Protein AF-A0A257YLP3-F1 (afdb_monomer)

Structure (mmCIF, N/CA/C/O backbone):
data_AF-A0A257YLP3-F1
#
_entry.id   AF-A0A257YLP3-F1
#
loop_
_atom_site.group_PDB
_atom_site.id
_atom_site.type_symbol
_atom_site.label_atom_id
_atom_site.label_alt_id
_atom_site.label_comp_id
_atom_site.label_asym_id
_atom_site.label_entity_id
_atom_site.label_seq_id
_atom_site.pdbx_PDB_ins_code
_atom_site.Cartn_x
_atom_site.Cartn_y
_atom_site.Cartn_z
_atom_site.occupancy
_atom_site.B_iso_or_equiv
_atom_site.auth_seq_id
_atom_site.auth_comp_id
_atom_site.auth_asym_id
_atom_site.auth_atom_id
_atom_site.pdbx_PDB_model_num
ATOM 1 N N . MET A 1 1 ? 3.590 -2.953 -18.097 1.00 93.25 1 MET A N 1
ATOM 2 C CA . MET A 1 1 ? 3.007 -2.379 -19.339 1.00 93.25 1 MET A CA 1
ATOM 3 C C . MET A 1 1 ? 3.962 -1.449 -20.088 1.00 93.25 1 MET A C 1
ATOM 5 O O . MET A 1 1 ? 4.285 -1.773 -21.220 1.00 93.25 1 MET A O 1
ATOM 9 N N . ALA A 1 2 ? 4.462 -0.352 -19.500 1.00 97.12 2 ALA A N 1
ATOM 10 C CA . ALA A 1 2 ? 5.354 0.587 -20.209 1.00 97.12 2 ALA A CA 1
ATOM 11 C C . ALA A 1 2 ? 6.610 -0.077 -20.816 1.00 97.12 2 ALA A C 1
ATOM 13 O O . ALA A 1 2 ? 6.932 0.163 -21.975 1.00 97.12 2 ALA A O 1
ATOM 14 N N . ALA A 1 3 ? 7.264 -0.975 -20.066 1.00 97.62 3 ALA A N 1
ATOM 15 C CA . ALA A 1 3 ? 8.392 -1.767 -20.565 1.00 97.62 3 ALA A CA 1
ATOM 16 C C . ALA A 1 3 ? 8.028 -2.598 -21.808 1.00 97.62 3 ALA A C 1
ATOM 18 O O . ALA A 1 3 ? 8.774 -2.604 -22.782 1.00 97.62 3 ALA A O 1
ATOM 19 N N . LYS A 1 4 ? 6.850 -3.238 -21.797 1.00 97.12 4 LYS A N 1
ATOM 20 C CA . LYS A 1 4 ? 6.334 -4.020 -22.925 1.00 97.12 4 LYS A CA 1
ATOM 21 C C . LYS A 1 4 ? 6.093 -3.142 -24.149 1.00 97.12 4 LYS A C 1
ATOM 23 O O . LYS A 1 4 ? 6.607 -3.453 -25.212 1.00 97.12 4 LYS A O 1
ATOM 28 N N . ALA A 1 5 ? 5.395 -2.019 -23.985 1.00 97.94 5 ALA A N 1
ATOM 29 C CA . ALA A 1 5 ? 5.127 -1.097 -25.087 1.00 97.94 5 ALA A CA 1
ATOM 30 C C . ALA A 1 5 ? 6.422 -0.547 -25.717 1.00 97.94 5 ALA A C 1
ATOM 32 O O . ALA A 1 5 ? 6.542 -0.489 -26.938 1.00 97.94 5 ALA A O 1
ATOM 33 N N . ALA A 1 6 ? 7.420 -0.193 -24.899 1.00 97.88 6 ALA A N 1
ATOM 34 C CA . ALA A 1 6 ? 8.721 0.253 -25.396 1.00 97.88 6 ALA A CA 1
ATOM 35 C C . ALA A 1 6 ? 9.471 -0.863 -26.147 1.00 97.88 6 ALA A C 1
ATOM 37 O O . ALA A 1 6 ? 10.044 -0.611 -27.207 1.00 97.88 6 ALA A O 1
ATOM 38 N N . ALA A 1 7 ? 9.436 -2.093 -25.628 1.00 97.69 7 ALA A N 1
ATOM 39 C CA . ALA A 1 7 ? 10.055 -3.247 -26.271 1.00 97.69 7 ALA A CA 1
ATOM 40 C C . ALA A 1 7 ? 9.341 -3.645 -27.577 1.00 97.69 7 ALA A C 1
ATOM 42 O O . ALA A 1 7 ? 10.010 -3.991 -28.545 1.00 97.69 7 ALA A O 1
ATOM 43 N N . ASP A 1 8 ? 8.006 -3.567 -27.630 1.00 97.50 8 ASP A N 1
ATOM 44 C CA . ASP A 1 8 ? 7.200 -3.774 -28.846 1.00 97.50 8 ASP A CA 1
ATOM 45 C C . ASP A 1 8 ? 7.540 -2.728 -29.921 1.00 97.50 8 ASP A C 1
ATOM 47 O O . ASP A 1 8 ? 7.575 -3.040 -31.108 1.00 97.50 8 ASP A O 1
ATOM 51 N N . GLY A 1 9 ? 7.882 -1.506 -29.505 1.00 97.31 9 GLY A N 1
ATOM 52 C CA . GLY A 1 9 ? 8.415 -0.457 -30.378 1.00 97.31 9 GLY A CA 1
ATOM 53 C C . GLY A 1 9 ? 9.885 -0.632 -30.787 1.00 97.31 9 GLY A C 1
ATOM 54 O O . GLY A 1 9 ? 10.444 0.272 -31.405 1.00 97.31 9 GLY A O 1
ATOM 55 N N . GLY A 1 10 ? 10.535 -1.744 -30.427 1.00 96.75 10 GLY A N 1
ATOM 56 C CA . GLY A 1 10 ? 11.924 -2.048 -30.792 1.00 96.75 10 GLY A CA 1
ATOM 57 C C . GLY A 1 10 ? 12.991 -1.350 -29.940 1.00 96.75 10 GLY A C 1
ATOM 58 O O . GLY A 1 10 ? 14.173 -1.392 -30.283 1.00 96.75 10 GLY A O 1
ATOM 59 N N . ALA A 1 11 ? 12.617 -0.702 -28.832 1.00 97.94 11 ALA A N 1
ATOM 60 C CA . ALA A 1 11 ? 13.588 -0.075 -27.942 1.00 97.94 11 ALA A CA 1
ATOM 61 C C . ALA A 1 11 ? 14.358 -1.115 -27.110 1.00 97.94 11 ALA A C 1
ATOM 63 O O . ALA A 1 11 ? 13.828 -2.163 -26.739 1.00 97.94 11 ALA A O 1
ATOM 64 N N . ARG A 1 12 ? 15.599 -0.777 -26.736 1.00 98.44 12 ARG A N 1
ATOM 65 C CA . ARG A 1 12 ? 16.322 -1.471 -25.661 1.00 98.44 12 ARG A CA 1
ATOM 66 C C . ARG A 1 12 ? 15.831 -0.953 -24.310 1.00 98.44 12 ARG A C 1
ATOM 68 O O . ARG A 1 12 ? 15.896 0.251 -24.059 1.00 98.44 12 ARG A O 1
ATOM 75 N N . VAL A 1 13 ? 15.369 -1.850 -23.448 1.00 98.69 13 VAL A N 1
ATOM 76 C CA . VAL A 1 13 ? 14.661 -1.526 -22.205 1.00 98.69 13 VAL A CA 1
ATOM 77 C C . VAL A 1 13 ? 15.419 -2.075 -21.003 1.00 98.69 13 VAL A C 1
ATOM 79 O O . VAL A 1 13 ? 15.845 -3.225 -21.001 1.00 98.69 13 VAL A O 1
ATOM 82 N N . ILE A 1 14 ? 15.538 -1.261 -19.955 1.00 98.56 14 ILE A N 1
ATOM 83 C CA . ILE A 1 14 ? 15.922 -1.717 -18.618 1.00 98.56 14 ILE A CA 1
ATOM 84 C C . ILE A 1 14 ? 14.730 -1.449 -17.699 1.00 98.56 14 ILE A C 1
ATOM 86 O O . ILE A 1 14 ? 14.307 -0.301 -17.562 1.00 98.56 14 ILE A O 1
ATOM 90 N N . LEU A 1 15 ? 14.179 -2.501 -17.097 1.00 98.56 15 LEU A N 1
ATOM 91 C CA . LEU A 1 15 ? 13.123 -2.420 -16.092 1.00 98.56 15 LEU A CA 1
ATOM 92 C C . LEU A 1 15 ? 13.743 -2.623 -14.709 1.00 98.56 15 LEU A C 1
ATOM 94 O O . LEU A 1 15 ? 14.315 -3.677 -14.445 1.00 98.56 15 LEU A O 1
ATOM 98 N N . LEU A 1 16 ? 13.622 -1.615 -13.846 1.00 98.62 16 LEU A N 1
ATOM 99 C CA . LEU A 1 16 ? 14.094 -1.657 -12.463 1.00 98.62 16 LEU A CA 1
ATOM 100 C C . LEU A 1 16 ? 12.900 -1.853 -11.527 1.00 98.62 16 LEU A C 1
ATOM 102 O O . LEU A 1 16 ? 11.925 -1.110 -11.626 1.00 98.62 16 LEU A O 1
ATOM 106 N N . GLU A 1 17 ? 12.993 -2.818 -10.619 1.00 98.00 17 GLU A N 1
ATOM 107 C CA . GLU A 1 17 ? 11.996 -3.080 -9.581 1.00 98.00 17 GLU A CA 1
ATOM 108 C C . GLU A 1 17 ? 12.707 -3.268 -8.241 1.00 98.00 17 GLU A C 1
ATOM 110 O O . GLU A 1 17 ? 13.602 -4.107 -8.112 1.00 98.00 17 GLU A O 1
ATOM 115 N N . GLN A 1 18 ? 12.309 -2.497 -7.229 1.00 97.50 18 GLN A N 1
ATOM 116 C CA . GLN A 1 18 ? 12.911 -2.583 -5.902 1.00 97.50 18 GLN A CA 1
ATOM 117 C C . GLN A 1 18 ? 12.549 -3.893 -5.193 1.00 97.50 18 GLN A C 1
ATOM 119 O O . GLN A 1 18 ? 13.338 -4.392 -4.397 1.00 97.50 18 GLN A O 1
ATOM 124 N N . SER A 1 19 ? 11.388 -4.468 -5.472 1.00 96.12 19 SER A N 1
ATOM 125 C CA . SER A 1 19 ? 10.907 -5.716 -4.887 1.00 96.12 19 SER A CA 1
ATOM 126 C C . SER A 1 19 ? 11.578 -6.952 -5.502 1.00 96.12 19 SER A C 1
ATOM 128 O O . SER A 1 19 ? 12.202 -6.876 -6.564 1.00 96.12 19 SER A O 1
ATOM 130 N N . PRO A 1 20 ? 11.506 -8.119 -4.834 1.00 96.12 20 PRO A N 1
ATOM 131 C CA . PRO A 1 20 ? 12.015 -9.378 -5.384 1.00 96.12 20 PRO A CA 1
ATOM 132 C C . PRO A 1 20 ? 11.254 -9.874 -6.615 1.00 96.12 20 PRO A C 1
ATOM 134 O O . PRO A 1 20 ? 11.795 -10.675 -7.370 1.00 96.12 20 PRO A O 1
ATOM 137 N N . THR A 1 21 ? 10.017 -9.423 -6.793 1.00 95.31 21 THR A N 1
ATOM 138 C CA . THR A 1 21 ? 9.089 -9.847 -7.839 1.00 95.31 21 THR A CA 1
ATOM 139 C C . THR A 1 21 ? 8.496 -8.624 -8.525 1.00 95.31 21 THR A C 1
ATOM 141 O O . THR A 1 21 ? 8.426 -7.544 -7.932 1.00 95.31 21 THR A O 1
ATOM 144 N N . LEU A 1 22 ? 8.068 -8.792 -9.776 1.00 96.75 22 LEU A N 1
ATOM 145 C CA . LEU A 1 22 ? 7.298 -7.777 -10.488 1.00 96.75 22 LEU A CA 1
ATOM 146 C C . LEU A 1 22 ? 5.840 -7.756 -9.998 1.00 96.75 22 LEU A C 1
ATOM 148 O O . LEU A 1 22 ? 5.360 -8.699 -9.373 1.00 96.75 22 LEU A O 1
ATOM 152 N N . GLY A 1 23 ? 5.129 -6.673 -10.318 1.00 94.38 23 GLY A N 1
ATOM 153 C CA . GLY A 1 23 ? 3.681 -6.548 -10.104 1.00 94.38 23 GLY A CA 1
ATOM 154 C C . GLY A 1 23 ? 3.269 -5.462 -9.114 1.00 94.38 23 GLY A C 1
ATOM 155 O O . GLY A 1 23 ? 2.114 -5.036 -9.131 1.00 94.38 23 GLY A O 1
ATOM 156 N N . GLY A 1 24 ? 4.202 -4.948 -8.310 1.00 94.56 24 GLY A N 1
ATOM 157 C CA . GLY A 1 24 ? 3.912 -3.888 -7.344 1.00 94.56 24 GLY A CA 1
ATOM 158 C C . GLY A 1 24 ? 2.766 -4.282 -6.409 1.00 94.56 24 GLY A C 1
ATOM 159 O O . GLY A 1 24 ? 2.801 -5.350 -5.807 1.00 94.56 24 GLY A O 1
ATOM 160 N N . ARG A 1 25 ? 1.739 -3.428 -6.309 1.00 93.06 25 ARG A N 1
ATOM 161 C CA . ARG A 1 25 ? 0.559 -3.677 -5.463 1.00 93.06 25 ARG A CA 1
ATOM 162 C C . ARG A 1 25 ? -0.523 -4.550 -6.107 1.00 93.06 25 ARG A C 1
ATOM 164 O O . ARG A 1 25 ? -1.396 -5.027 -5.390 1.00 93.06 25 ARG A O 1
ATOM 171 N N . ALA A 1 26 ? -0.476 -4.789 -7.421 1.00 94.00 26 ALA A N 1
ATOM 172 C CA . ALA A 1 26 ? -1.544 -5.503 -8.127 1.00 94.00 26 ALA A CA 1
ATOM 173 C C . ALA A 1 26 ? -1.888 -6.880 -7.517 1.00 94.00 26 ALA A C 1
ATOM 175 O O . ALA A 1 26 ? -3.076 -7.154 -7.391 1.00 94.00 26 ALA A O 1
ATOM 176 N N . PRO A 1 27 ? -0.920 -7.718 -7.074 1.00 92.75 27 PRO A N 1
ATOM 177 C CA . PRO A 1 27 ? -1.233 -9.004 -6.439 1.00 92.75 27 PRO A CA 1
ATOM 178 C C . PRO A 1 27 ? -2.079 -8.908 -5.163 1.00 92.75 27 PRO A C 1
ATOM 180 O O . PRO A 1 27 ? -2.714 -9.887 -4.786 1.00 92.75 27 PRO A O 1
ATOM 183 N N . VAL A 1 28 ? -2.057 -7.755 -4.489 1.00 93.12 28 VAL A N 1
ATOM 184 C CA . VAL A 1 28 ? -2.776 -7.521 -3.230 1.00 93.12 28 VAL A CA 1
ATOM 185 C C . VAL A 1 28 ? -4.082 -6.767 -3.460 1.00 93.12 28 VAL A C 1
ATOM 187 O O . VAL A 1 28 ? -5.086 -7.045 -2.807 1.00 93.12 28 VAL A O 1
ATOM 190 N N . ASP A 1 29 ? -4.062 -5.781 -4.353 1.00 92.00 29 ASP A N 1
ATOM 191 C CA . ASP A 1 29 ? -5.147 -4.807 -4.469 1.00 92.00 29 ASP A CA 1
ATOM 192 C C . ASP A 1 29 ? -6.168 -5.153 -5.553 1.00 92.00 29 ASP A C 1
ATOM 194 O O . ASP A 1 29 ? -7.301 -4.668 -5.492 1.00 92.00 29 ASP A O 1
ATOM 198 N N . GLU A 1 30 ? -5.784 -5.990 -6.519 1.00 90.75 30 GLU A N 1
ATOM 199 C CA . GLU A 1 30 ? -6.577 -6.295 -7.705 1.00 90.75 30 GLU A CA 1
ATOM 200 C C . GLU A 1 30 ? -6.845 -7.797 -7.829 1.00 90.75 30 GLU A C 1
ATOM 202 O O . GLU A 1 30 ? -5.999 -8.638 -7.533 1.00 90.75 30 GLU A O 1
ATOM 207 N N . THR A 1 31 ? -8.034 -8.146 -8.318 1.00 90.44 31 THR A N 1
ATOM 208 C CA . THR A 1 31 ? -8.385 -9.538 -8.642 1.00 90.44 31 THR A CA 1
ATOM 209 C C . THR A 1 31 ? -8.049 -9.879 -10.090 1.00 90.44 31 THR A C 1
ATOM 211 O O . THR A 1 31 ? -7.644 -11.002 -10.391 1.00 90.44 31 THR A O 1
ATOM 214 N N . GLU A 1 32 ? -8.173 -8.900 -10.989 1.00 94.31 32 GLU A N 1
ATOM 215 C CA . GLU A 1 32 ? -7.948 -9.064 -12.422 1.00 94.31 32 GLU A CA 1
ATOM 216 C C . GLU A 1 32 ? -7.114 -7.918 -13.008 1.00 94.31 32 GLU A C 1
ATOM 218 O O . GLU A 1 32 ? -7.217 -6.765 -12.597 1.00 94.31 32 GLU A O 1
ATOM 223 N N . ALA A 1 33 ? -6.312 -8.232 -14.022 1.00 94.00 33 ALA A N 1
ATOM 224 C CA . ALA A 1 33 ? -5.592 -7.279 -14.851 1.00 94.00 33 ALA A CA 1
ATOM 225 C C . ALA A 1 33 ? -5.722 -7.696 -16.320 1.00 94.00 33 ALA A C 1
ATOM 227 O O . ALA A 1 33 ? -5.498 -8.852 -16.668 1.00 94.00 33 ALA A O 1
ATOM 228 N N . GLN A 1 34 ? -6.094 -6.753 -17.194 1.00 91.94 34 GLN A N 1
ATOM 229 C CA . GLN A 1 34 ? -6.296 -7.013 -18.630 1.00 91.94 34 GLN A CA 1
ATOM 230 C C . GLN A 1 34 ? -7.259 -8.191 -18.915 1.00 91.94 34 GLN A C 1
ATOM 232 O O . GLN A 1 34 ? -7.039 -8.971 -19.839 1.00 91.94 34 GLN A O 1
ATOM 237 N N . GLY A 1 35 ? -8.322 -8.326 -18.109 1.00 93.88 35 GLY A N 1
ATOM 238 C CA . GLY A 1 35 ? -9.342 -9.376 -18.260 1.00 93.88 35 GLY A CA 1
ATOM 239 C C . GLY A 1 35 ? -8.885 -10.782 -17.854 1.00 93.88 35 GLY A C 1
ATOM 240 O O . GLY A 1 35 ? -9.501 -11.764 -18.258 1.00 93.88 35 GLY A O 1
ATOM 241 N N . GLN A 1 36 ? -7.790 -10.892 -17.101 1.00 95.88 36 GLN A N 1
ATOM 242 C CA . GLN A 1 36 ? -7.251 -12.151 -16.588 1.00 95.88 36 GLN A CA 1
ATOM 243 C C . GLN A 1 36 ? -6.978 -12.036 -15.087 1.00 95.88 36 GLN A C 1
ATOM 245 O O . GLN A 1 36 ? -6.709 -10.930 -14.617 1.00 95.88 36 GLN A O 1
ATOM 250 N N . PRO A 1 37 ? -6.957 -13.148 -14.329 1.00 97.19 37 PRO A N 1
ATOM 251 C CA . PRO A 1 37 ? -6.459 -13.137 -12.957 1.00 97.19 37 PRO A CA 1
ATOM 252 C C . PRO A 1 37 ? -5.060 -12.516 -12.885 1.00 97.19 37 PRO A C 1
ATOM 254 O O . PRO A 1 37 ? -4.203 -12.828 -13.718 1.00 97.19 37 PRO A O 1
ATOM 257 N N . VAL A 1 38 ? -4.811 -11.657 -11.889 1.00 96.06 38 VAL A N 1
ATOM 258 C CA . VAL A 1 38 ? -3.551 -10.889 -11.784 1.00 96.06 38 VAL A CA 1
ATOM 259 C C . VAL A 1 38 ? -2.314 -11.783 -11.863 1.00 96.06 38 VAL A C 1
ATOM 261 O O . VAL A 1 38 ? -1.378 -11.447 -12.584 1.00 96.06 38 VAL A O 1
ATOM 264 N N . ALA A 1 39 ? -2.319 -12.928 -11.175 1.00 95.12 39 ALA A N 1
ATOM 265 C CA . ALA A 1 39 ? -1.204 -13.875 -11.200 1.00 95.12 39 ALA A CA 1
ATOM 266 C C . ALA A 1 39 ? -0.900 -14.365 -12.628 1.00 95.12 39 ALA A C 1
ATOM 268 O O . ALA A 1 39 ? 0.226 -14.246 -13.099 1.00 95.12 39 ALA A O 1
ATOM 269 N N . THR A 1 40 ? -1.926 -14.814 -13.358 1.00 97.38 40 THR A N 1
ATOM 270 C CA . THR A 1 40 ? -1.791 -15.280 -14.746 1.00 97.38 40 THR A CA 1
ATOM 271 C C . THR A 1 40 ? -1.294 -14.177 -15.675 1.00 97.38 40 THR A C 1
ATOM 273 O O . THR A 1 40 ? -0.437 -14.417 -16.530 1.00 97.38 40 THR A O 1
ATOM 276 N N . TRP A 1 41 ? -1.811 -12.959 -15.510 1.00 97.31 41 TRP A N 1
ATOM 277 C CA . TRP A 1 41 ? -1.381 -11.820 -16.310 1.00 97.31 41 TRP A CA 1
ATOM 278 C C . TRP A 1 41 ? 0.089 -11.457 -16.050 1.00 97.31 41 TRP A C 1
ATOM 280 O O . TRP A 1 41 ? 0.837 -11.215 -17.001 1.00 97.31 41 TRP A O 1
ATOM 290 N N . LEU A 1 42 ? 0.514 -11.446 -14.780 1.00 96.94 42 LEU A N 1
ATOM 291 C CA . LEU A 1 42 ? 1.897 -11.166 -14.387 1.00 96.94 42 LEU A CA 1
ATOM 292 C C . LEU A 1 42 ? 2.865 -12.225 -14.917 1.00 96.94 42 LEU A C 1
ATOM 294 O O . LEU A 1 42 ? 3.872 -11.858 -15.520 1.00 96.94 42 LEU A O 1
ATOM 298 N N . ASP A 1 43 ? 2.528 -13.509 -14.785 1.00 96.81 43 ASP A N 1
ATOM 299 C CA . ASP A 1 43 ? 3.341 -14.603 -15.326 1.00 96.81 43 ASP A CA 1
ATOM 300 C C . ASP A 1 43 ? 3.504 -14.465 -16.846 1.00 96.81 43 ASP A C 1
ATOM 302 O O . ASP A 1 43 ? 4.607 -14.578 -17.385 1.00 96.81 43 ASP A O 1
ATOM 306 N N . THR A 1 44 ? 2.410 -14.145 -17.542 1.00 97.50 44 THR A N 1
ATOM 307 C CA . THR A 1 44 ? 2.401 -13.984 -19.001 1.00 97.50 44 THR A CA 1
ATOM 308 C C . THR A 1 44 ? 3.264 -12.804 -19.446 1.00 97.50 44 THR A C 1
ATOM 310 O O . THR A 1 44 ? 4.087 -12.942 -20.354 1.00 97.50 44 THR A O 1
ATOM 313 N N . ILE A 1 45 ? 3.097 -11.629 -18.827 1.00 97.44 45 ILE A N 1
ATOM 314 C CA . ILE A 1 45 ? 3.845 -10.430 -19.225 1.00 97.44 45 ILE A CA 1
ATOM 315 C C . ILE A 1 45 ? 5.319 -10.518 -18.821 1.00 97.44 45 ILE A C 1
ATOM 317 O O . ILE A 1 45 ? 6.179 -10.027 -19.552 1.00 97.44 45 ILE A O 1
ATOM 321 N N . GLU A 1 46 ? 5.634 -11.145 -17.687 1.00 97.56 46 GLU A N 1
ATOM 322 C CA . GLU A 1 46 ? 7.015 -11.371 -17.271 1.00 97.56 46 GLU A CA 1
ATOM 323 C C . GLU A 1 46 ? 7.718 -12.350 -18.216 1.00 97.56 46 GLU A C 1
ATOM 325 O O . GLU A 1 46 ? 8.833 -12.062 -18.654 1.00 97.56 46 GLU A O 1
ATOM 330 N N . ALA A 1 47 ? 7.061 -13.449 -18.603 1.00 97.88 47 ALA A N 1
ATOM 331 C CA . ALA A 1 47 ? 7.598 -14.393 -19.580 1.00 97.88 47 ALA A CA 1
ATOM 332 C C . ALA A 1 47 ? 7.855 -13.733 -20.949 1.00 97.88 47 ALA A C 1
ATOM 334 O O . ALA A 1 47 ? 8.947 -13.891 -21.497 1.00 97.88 47 ALA A O 1
ATOM 335 N N . ASP A 1 48 ? 6.904 -12.941 -21.470 1.00 97.88 48 ASP A N 1
ATOM 336 C CA . ASP A 1 48 ? 7.076 -12.169 -22.719 1.00 97.88 48 ASP A CA 1
ATOM 337 C C . ASP A 1 48 ? 8.282 -11.226 -22.636 1.00 97.88 48 ASP A C 1
ATOM 339 O O . ASP A 1 48 ? 9.102 -11.174 -23.549 1.00 97.88 48 ASP A O 1
ATOM 343 N N . LEU A 1 49 ? 8.424 -10.488 -21.532 1.00 98.19 49 LEU A N 1
ATOM 344 C CA . LEU A 1 49 ? 9.534 -9.553 -21.356 1.00 98.19 49 LEU A CA 1
ATOM 3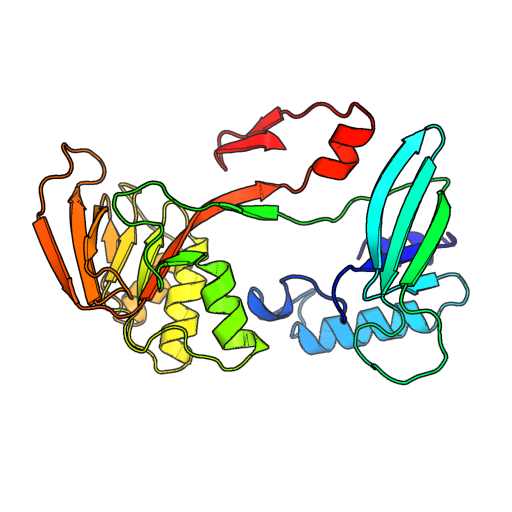45 C C . LEU A 1 49 ? 10.881 -10.267 -21.213 1.00 98.19 49 LEU A C 1
ATOM 347 O O . LEU A 1 49 ? 11.864 -9.807 -21.787 1.00 98.19 49 LEU A O 1
ATOM 351 N N . ARG A 1 50 ? 10.946 -11.381 -20.476 1.00 97.69 50 ARG A N 1
ATOM 352 C CA . ARG A 1 50 ? 12.187 -12.150 -20.281 1.00 97.69 50 ARG A CA 1
ATOM 353 C C . ARG A 1 50 ? 12.657 -12.867 -21.543 1.00 97.69 50 ARG A C 1
ATOM 355 O O . ARG A 1 50 ? 13.851 -13.107 -21.670 1.00 97.69 50 ARG A O 1
ATOM 362 N N . ALA A 1 51 ? 11.753 -13.186 -22.468 1.00 97.88 51 ALA A N 1
ATOM 363 C CA . ALA A 1 51 ? 12.090 -13.820 -23.741 1.00 97.88 51 ALA A CA 1
ATOM 364 C C . ALA A 1 51 ? 12.737 -12.861 -24.762 1.00 97.88 51 ALA A C 1
ATOM 366 O O . ALA A 1 51 ? 13.109 -13.290 -25.853 1.00 97.88 51 ALA A O 1
ATOM 367 N N . ARG A 1 52 ? 12.851 -11.564 -24.448 1.00 97.94 52 ARG A N 1
ATOM 368 C CA . ARG A 1 52 ? 13.355 -10.538 -25.369 1.00 97.94 52 ARG A CA 1
ATOM 369 C C . ARG A 1 52 ? 14.792 -10.155 -25.049 1.00 97.94 52 ARG A C 1
ATOM 371 O O . ARG A 1 52 ? 15.052 -9.546 -24.016 1.00 97.94 52 ARG A O 1
ATOM 378 N N . ASP A 1 53 ? 15.688 -10.340 -26.013 1.00 97.19 53 ASP A N 1
ATOM 379 C CA . ASP A 1 53 ? 17.096 -9.922 -25.899 1.00 97.19 53 ASP A CA 1
ATOM 380 C C . ASP A 1 53 ? 17.272 -8.407 -25.686 1.00 97.19 53 ASP A C 1
ATOM 382 O O . ASP A 1 53 ? 18.284 -7.945 -25.156 1.00 97.19 53 ASP A O 1
ATOM 386 N N . SER A 1 54 ? 16.286 -7.604 -26.098 1.00 97.50 54 SER A N 1
ATOM 387 C CA . SER A 1 54 ? 16.292 -6.150 -25.926 1.00 97.50 54 SER A CA 1
ATOM 388 C C . SER A 1 54 ? 15.870 -5.687 -24.528 1.00 97.50 54 SER A C 1
ATOM 390 O O . SER A 1 54 ? 15.968 -4.490 -24.245 1.00 97.50 54 SER A O 1
ATOM 392 N N . VAL A 1 55 ? 15.411 -6.588 -23.653 1.00 98.62 55 VAL A N 1
ATOM 393 C CA . VAL A 1 55 ? 14.879 -6.258 -22.326 1.00 98.62 55 VAL A CA 1
ATOM 394 C C . VAL A 1 55 ? 15.784 -6.824 -21.235 1.00 98.62 55 VAL A C 1
ATOM 396 O O . VAL A 1 55 ? 16.042 -8.018 -21.154 1.00 98.62 55 VAL A O 1
ATOM 399 N N . THR A 1 56 ? 16.231 -5.961 -20.327 1.00 98.50 56 THR A N 1
ATOM 400 C CA . THR A 1 56 ? 16.894 -6.357 -19.080 1.00 98.50 56 THR A CA 1
ATOM 401 C C . THR A 1 56 ? 15.971 -6.057 -17.905 1.00 98.50 56 THR A C 1
ATOM 403 O O . THR A 1 56 ? 15.575 -4.909 -17.709 1.00 98.50 56 THR A O 1
ATOM 406 N N . ILE A 1 57 ? 15.637 -7.072 -17.109 1.00 98.44 57 ILE A N 1
ATOM 407 C CA . ILE A 1 57 ? 14.830 -6.919 -15.892 1.00 98.44 57 ILE A CA 1
ATOM 408 C C . ILE A 1 57 ? 15.744 -7.062 -14.679 1.00 98.44 57 ILE A C 1
ATOM 410 O O . ILE A 1 57 ? 16.368 -8.107 -14.500 1.00 98.44 57 ILE A O 1
ATOM 414 N N . LEU A 1 58 ? 15.791 -6.028 -13.842 1.00 98.25 58 LEU A N 1
ATOM 415 C CA . LEU A 1 58 ? 16.550 -5.994 -12.596 1.00 98.25 58 LEU A CA 1
ATOM 416 C C . LEU A 1 58 ? 15.576 -5.843 -11.419 1.00 98.25 58 LEU A C 1
ATOM 418 O O . LEU A 1 58 ? 15.120 -4.745 -11.105 1.00 98.25 58 LEU A O 1
ATOM 422 N N . THR A 1 59 ? 15.243 -6.962 -10.777 1.00 98.12 59 THR A N 1
ATOM 423 C CA . THR A 1 59 ? 14.520 -6.994 -9.492 1.00 98.12 59 THR A CA 1
ATOM 424 C C . THR A 1 59 ? 15.475 -6.712 -8.334 1.00 98.12 59 THR A C 1
ATOM 426 O O . THR A 1 59 ? 16.693 -6.725 -8.511 1.00 98.12 59 THR A O 1
ATOM 429 N N . ARG A 1 60 ? 14.952 -6.479 -7.126 1.00 98.12 60 ARG A N 1
ATOM 430 C CA . ARG A 1 60 ? 15.738 -6.077 -5.943 1.00 98.12 60 ARG A CA 1
ATOM 431 C C . ARG A 1 60 ? 16.621 -4.847 -6.196 1.00 98.12 60 ARG A C 1
ATOM 433 O O . ARG A 1 60 ? 17.610 -4.653 -5.488 1.00 98.12 60 ARG A O 1
ATOM 440 N N . THR A 1 61 ? 16.247 -4.026 -7.175 1.00 98.62 61 THR A N 1
ATOM 441 C CA . THR A 1 61 ? 17.040 -2.920 -7.704 1.00 98.62 61 THR A CA 1
ATOM 442 C C . THR A 1 61 ? 16.283 -1.606 -7.568 1.00 98.62 61 THR A C 1
ATOM 444 O O . THR A 1 61 ? 15.292 -1.369 -8.255 1.00 98.62 61 THR A O 1
ATOM 447 N N . CYS A 1 62 ? 16.746 -0.735 -6.675 1.00 98.12 62 CYS A N 1
ATOM 448 C CA . CYS A 1 62 ? 16.125 0.563 -6.432 1.00 98.12 62 CYS A CA 1
ATOM 449 C C . CYS A 1 62 ? 16.785 1.640 -7.296 1.00 98.12 62 CYS A C 1
ATOM 451 O O . CYS A 1 62 ? 17.961 1.953 -7.108 1.00 98.12 62 CYS A O 1
ATOM 453 N N . GLY A 1 63 ? 16.032 2.229 -8.228 1.00 97.50 63 GLY A N 1
ATOM 454 C CA . GLY A 1 63 ? 16.432 3.472 -8.888 1.00 97.50 63 GLY A CA 1
ATOM 455 C C . GLY A 1 63 ? 16.284 4.641 -7.919 1.00 97.50 63 GLY A C 1
ATOM 456 O O . GLY A 1 63 ? 15.164 5.055 -7.634 1.00 97.50 63 GLY A O 1
ATOM 457 N N . PHE A 1 64 ? 17.396 5.171 -7.411 1.00 96.75 64 PHE A N 1
ATOM 458 C CA . PHE A 1 64 ? 17.382 6.172 -6.336 1.00 96.75 64 PHE A CA 1
ATOM 459 C C . PHE A 1 64 ? 17.728 7.589 -6.807 1.00 96.75 64 PHE A C 1
ATOM 461 O O . PHE A 1 64 ? 17.608 8.543 -6.040 1.00 96.75 64 PHE A O 1
ATOM 468 N N . GLY A 1 65 ? 18.158 7.759 -8.060 1.00 96.69 65 GLY A N 1
ATOM 469 C CA . GLY A 1 65 ? 18.506 9.075 -8.584 1.00 96.69 65 GLY A CA 1
ATOM 470 C C . GLY A 1 65 ? 18.378 9.171 -10.094 1.00 96.69 65 GLY A C 1
ATOM 471 O O . GLY A 1 65 ? 18.825 8.281 -10.816 1.00 96.69 65 GLY A O 1
ATOM 472 N N . VAL A 1 66 ? 17.806 10.282 -10.558 1.00 96.44 66 VAL A N 1
ATOM 473 C CA . VAL A 1 66 ? 17.831 10.708 -11.958 1.00 96.44 66 VAL A CA 1
ATOM 474 C C . VAL A 1 66 ? 18.515 12.070 -12.022 1.00 96.44 66 VAL A C 1
ATOM 476 O O . VAL A 1 66 ? 18.203 12.962 -11.236 1.00 96.44 66 VAL A O 1
ATOM 479 N N . TYR A 1 67 ? 19.460 12.205 -12.947 1.00 94.88 67 TYR A N 1
ATOM 480 C CA . TYR A 1 67 ? 20.291 13.387 -13.150 1.00 94.88 67 TYR A CA 1
ATOM 481 C C . TYR A 1 67 ? 20.319 13.776 -14.632 1.00 94.88 67 TYR A C 1
ATOM 483 O O . TYR A 1 67 ? 19.728 13.112 -15.494 1.00 94.88 67 TYR A O 1
ATOM 491 N N . ASP A 1 68 ? 21.055 14.843 -14.929 1.00 92.00 68 ASP A N 1
ATOM 492 C CA . ASP A 1 68 ? 21.170 15.425 -16.258 1.00 92.00 68 ASP A CA 1
ATOM 493 C C . ASP A 1 68 ? 21.538 14.413 -17.349 1.00 92.00 68 ASP A C 1
ATOM 495 O O . ASP A 1 68 ? 22.287 13.442 -17.161 1.00 92.00 68 ASP A O 1
ATOM 499 N N . HIS A 1 69 ? 21.019 14.686 -18.547 1.00 92.19 69 HIS A N 1
ATOM 500 C CA . HIS A 1 69 ? 21.289 13.917 -19.760 1.00 92.19 69 HIS A CA 1
ATOM 501 C C . HIS A 1 69 ? 20.940 12.423 -19.628 1.00 92.19 69 HIS A C 1
ATOM 503 O O . HIS A 1 69 ? 21.679 11.562 -20.112 1.00 92.19 69 HIS A O 1
ATOM 509 N N . GLY A 1 70 ? 19.836 12.106 -18.943 1.00 92.00 70 GLY A N 1
ATOM 510 C CA . GLY A 1 70 ? 19.314 10.742 -18.830 1.00 92.00 70 GLY A CA 1
ATOM 511 C C . GLY A 1 70 ? 20.200 9.814 -18.000 1.00 92.00 70 GLY A C 1
ATOM 512 O O . GLY A 1 70 ? 20.312 8.628 -18.315 1.00 92.00 70 GLY A O 1
ATOM 513 N N . TYR A 1 71 ? 20.888 10.349 -16.989 1.00 96.75 71 TYR A N 1
ATOM 514 C CA . TYR A 1 71 ? 21.720 9.553 -16.093 1.00 96.75 71 TYR A CA 1
ATOM 515 C C . TYR A 1 71 ? 20.897 9.038 -14.915 1.00 96.75 71 TYR A C 1
ATOM 517 O O . TYR A 1 71 ? 20.340 9.828 -14.159 1.00 96.75 71 TYR A O 1
ATOM 525 N N . VAL A 1 72 ? 20.844 7.722 -14.738 1.00 97.62 72 VAL A N 1
ATOM 526 C CA . VAL A 1 72 ? 20.132 7.070 -13.636 1.00 97.62 72 VAL A CA 1
ATOM 527 C C . VAL A 1 72 ? 21.131 6.310 -12.779 1.00 97.62 72 VAL A C 1
ATOM 529 O O . VAL A 1 72 ? 21.979 5.579 -13.300 1.00 97.62 72 VAL A O 1
ATOM 532 N N . LEU A 1 73 ? 21.017 6.470 -11.464 1.00 98.19 73 LEU A N 1
ATOM 533 C CA . LEU A 1 73 ? 21.695 5.621 -10.494 1.00 98.19 73 LEU A CA 1
ATOM 534 C C . LEU A 1 73 ? 20.702 4.637 -9.887 1.00 98.19 73 LEU A C 1
ATOM 536 O O . LEU A 1 73 ? 19.588 5.014 -9.512 1.00 98.19 73 LEU A O 1
ATOM 540 N N . ALA A 1 74 ? 21.125 3.380 -9.788 1.00 98.56 74 ALA A N 1
ATOM 541 C CA . ALA A 1 74 ? 20.349 2.340 -9.137 1.00 98.56 74 ALA A CA 1
ATOM 542 C C . ALA A 1 74 ? 21.234 1.434 -8.280 1.00 98.56 74 ALA A C 1
ATOM 544 O O . ALA A 1 74 ? 22.391 1.191 -8.619 1.00 98.56 74 ALA A O 1
ATOM 545 N N . ASP A 1 75 ? 20.682 0.945 -7.177 1.00 98.25 75 ASP A N 1
ATOM 546 C CA . ASP A 1 75 ? 21.324 -0.008 -6.274 1.00 98.25 75 ASP A CA 1
ATOM 547 C C . ASP A 1 75 ? 20.647 -1.375 -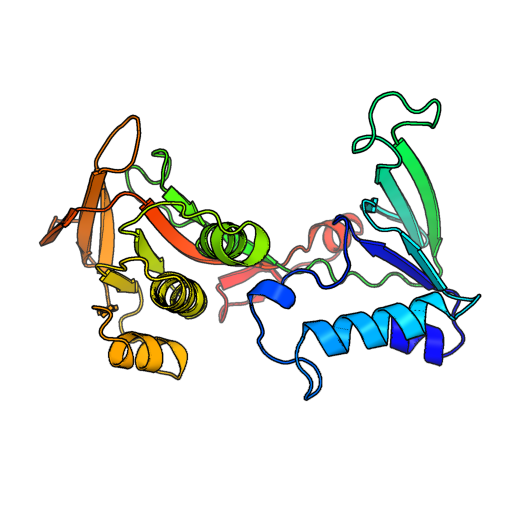6.403 1.00 98.25 75 ASP A C 1
ATOM 549 O O . ASP A 1 75 ? 19.456 -1.502 -6.122 1.00 98.25 75 ASP A O 1
ATOM 553 N N . GLU A 1 76 ? 21.390 -2.381 -6.865 1.00 98.19 76 GLU A N 1
ATOM 554 C CA . GLU A 1 76 ? 20.945 -3.772 -6.982 1.00 98.19 76 GLU A CA 1
ATOM 555 C C . GLU A 1 76 ? 21.455 -4.592 -5.795 1.00 98.19 76 GLU A C 1
ATOM 557 O O . GLU A 1 76 ? 22.664 -4.760 -5.617 1.00 98.19 76 GLU A O 1
ATOM 562 N N . ARG A 1 77 ? 20.535 -5.182 -5.027 1.00 97.00 77 ARG A N 1
ATOM 563 C CA . ARG A 1 77 ? 20.852 -6.075 -3.902 1.00 97.00 77 ARG A CA 1
ATOM 564 C C . ARG A 1 77 ? 21.012 -7.516 -4.384 1.00 97.00 77 ARG A C 1
ATOM 566 O O . ARG A 1 77 ? 20.047 -8.282 -4.437 1.00 97.00 77 ARG A O 1
ATOM 573 N N . LEU A 1 78 ? 22.249 -7.873 -4.722 1.00 95.06 78 LEU A N 1
ATOM 574 C CA . LEU A 1 78 ? 22.634 -9.153 -5.320 1.00 95.06 78 LEU A CA 1
ATOM 575 C C . LEU A 1 78 ? 22.584 -10.327 -4.335 1.00 95.06 78 LEU A C 1
ATOM 577 O O . LEU A 1 78 ? 22.022 -11.367 -4.675 1.00 95.06 78 LEU A O 1
ATOM 581 N N . SER A 1 79 ? 23.164 -10.178 -3.140 1.00 94.62 79 SER A N 1
ATOM 582 C CA . SER A 1 79 ? 23.281 -11.281 -2.169 1.00 94.62 79 SER A CA 1
ATOM 583 C C . SER A 1 79 ? 22.912 -10.935 -0.726 1.00 94.62 79 SER A C 1
ATOM 585 O O . SER A 1 79 ? 23.061 -11.771 0.162 1.00 94.62 79 SER A O 1
ATOM 587 N N . ASP A 1 80 ? 22.308 -9.767 -0.471 1.00 91.56 80 ASP A N 1
ATOM 588 C CA . ASP A 1 80 ? 21.743 -9.434 0.855 1.00 91.56 80 ASP A CA 1
ATOM 589 C C . ASP A 1 80 ? 20.731 -10.482 1.360 1.00 91.56 80 ASP A C 1
ATOM 591 O O . ASP A 1 80 ? 20.562 -10.665 2.563 1.00 91.56 80 ASP A O 1
ATOM 595 N N . HIS A 1 81 ? 20.071 -11.190 0.440 1.00 92.38 81 HIS A N 1
ATOM 596 C CA . HIS A 1 81 ? 19.086 -12.236 0.723 1.00 92.38 81 HIS A CA 1
ATOM 597 C C . HIS A 1 81 ? 19.672 -13.663 0.713 1.00 92.38 81 HIS A C 1
ATOM 599 O O . HIS A 1 81 ? 18.933 -14.620 0.929 1.00 92.38 81 HIS A O 1
ATOM 605 N N . THR A 1 82 ? 20.977 -13.817 0.465 1.00 91.94 82 THR A N 1
ATOM 606 C CA . THR A 1 82 ? 21.709 -15.097 0.442 1.00 91.94 82 THR A CA 1
ATOM 607 C C . THR A 1 82 ? 23.078 -14.943 1.122 1.00 91.94 82 THR A C 1
ATOM 609 O O . THR A 1 82 ? 24.120 -15.034 0.466 1.00 91.94 82 THR A O 1
ATOM 612 N N . PRO A 1 83 ? 23.115 -14.676 2.442 1.00 86.44 83 PRO A N 1
ATOM 613 C CA . PRO A 1 83 ? 24.369 -14.453 3.152 1.00 86.44 83 PRO A CA 1
ATOM 614 C C . PRO A 1 83 ? 25.283 -15.684 3.081 1.00 86.44 83 PRO A C 1
ATOM 616 O O . PRO A 1 83 ? 24.826 -16.817 3.208 1.00 86.44 83 PRO A O 1
ATOM 619 N N . GLY A 1 84 ? 26.588 -15.452 2.918 1.00 84.88 84 GLY A N 1
ATOM 620 C CA . GLY A 1 84 ? 27.603 -16.512 2.864 1.00 84.88 84 GLY A CA 1
ATOM 621 C C . GLY A 1 84 ? 27.983 -16.964 1.454 1.00 84.88 84 GLY A C 1
ATOM 622 O O . GLY A 1 84 ? 28.902 -17.768 1.310 1.00 84.88 84 GLY A O 1
ATOM 623 N N . ASP A 1 85 ? 27.343 -16.427 0.412 1.00 82.00 85 ASP A N 1
ATOM 624 C CA . ASP A 1 85 ? 27.894 -16.521 -0.936 1.00 82.00 85 ASP A CA 1
ATOM 625 C C . ASP A 1 85 ? 29.063 -15.527 -1.128 1.00 82.00 85 ASP A C 1
ATOM 627 O O . ASP A 1 85 ? 29.115 -14.464 -0.514 1.00 82.00 85 ASP A O 1
ATOM 631 N N . TRP A 1 86 ? 30.053 -15.880 -1.955 1.00 88.12 86 TRP A N 1
ATOM 632 C CA . TRP A 1 86 ? 31.222 -15.027 -2.239 1.00 88.12 86 TRP A CA 1
ATOM 633 C C . TRP A 1 86 ? 30.914 -13.889 -3.234 1.00 88.12 86 TRP A C 1
ATOM 635 O O . TRP A 1 86 ? 31.831 -13.223 -3.721 1.00 88.12 86 TRP A O 1
ATOM 645 N N . ARG A 1 87 ? 29.640 -13.685 -3.600 1.00 93.88 87 ARG A N 1
ATOM 646 C CA . ARG A 1 87 ? 29.241 -12.657 -4.567 1.00 93.88 87 ARG A CA 1
ATOM 647 C C . ARG A 1 87 ? 29.233 -11.284 -3.881 1.00 93.88 87 ARG A C 1
ATOM 649 O O . ARG A 1 87 ? 29.064 -11.199 -2.664 1.00 93.88 87 ARG A O 1
ATOM 656 N N . PRO A 1 88 ? 29.390 -10.182 -4.636 1.00 94.12 88 PRO A N 1
ATOM 657 C CA . PRO A 1 88 ? 29.183 -8.850 -4.081 1.00 94.12 88 PRO A CA 1
ATOM 658 C C . PRO A 1 88 ? 27.779 -8.724 -3.487 1.00 94.12 88 PRO A C 1
ATOM 660 O O . PRO A 1 88 ? 26.816 -9.142 -4.125 1.00 94.12 88 PRO A O 1
ATOM 663 N N . LYS A 1 89 ? 27.663 -8.093 -2.313 1.00 94.69 89 LYS A N 1
ATOM 664 C CA . LYS A 1 89 ? 26.368 -7.841 -1.661 1.00 94.69 89 LYS A CA 1
ATOM 665 C C . LYS A 1 89 ? 25.442 -6.983 -2.510 1.00 94.69 89 LYS A C 1
ATOM 667 O O . LYS A 1 89 ? 24.270 -7.309 -2.690 1.00 94.69 89 LYS A O 1
ATOM 672 N N . GLN A 1 90 ? 25.998 -5.894 -3.029 1.00 96.38 90 GLN A N 1
ATOM 673 C CA . GLN A 1 90 ? 25.276 -4.864 -3.757 1.00 96.38 90 GLN A CA 1
ATOM 674 C C . GLN A 1 90 ? 26.074 -4.412 -4.980 1.00 96.38 90 GLN A C 1
ATOM 676 O O . GLN A 1 90 ? 27.308 -4.504 -5.007 1.00 96.38 90 GLN A O 1
ATOM 681 N N . ARG A 1 91 ? 25.370 -3.924 -6.001 1.00 97.31 91 ARG A N 1
ATOM 682 C CA . ARG A 1 91 ? 25.946 -3.355 -7.220 1.00 97.31 91 ARG A CA 1
ATOM 683 C C . ARG A 1 91 ? 25.322 -1.996 -7.504 1.00 97.31 91 ARG A C 1
ATOM 685 O O . ARG A 1 91 ? 24.120 -1.884 -7.717 1.00 97.31 91 ARG A O 1
ATOM 692 N N . LEU A 1 92 ? 26.183 -0.989 -7.633 1.00 98.44 92 LEU A N 1
ATOM 693 C CA . LEU A 1 92 ? 25.798 0.318 -8.148 1.00 98.44 92 LEU A CA 1
ATOM 694 C C . LEU A 1 92 ? 25.754 0.294 -9.679 1.00 98.44 92 LEU A C 1
ATOM 696 O O . LEU A 1 92 ? 26.781 0.130 -10.343 1.00 98.44 92 LEU A O 1
ATOM 700 N N . TRP A 1 93 ? 24.577 0.543 -10.234 1.00 98.50 93 TRP A N 1
ATOM 701 C CA . TRP A 1 93 ? 24.369 0.760 -11.656 1.00 98.50 93 TRP A CA 1
ATOM 702 C C . TRP A 1 93 ? 24.477 2.242 -12.003 1.00 98.50 93 TRP A C 1
ATOM 704 O O . TRP A 1 93 ? 23.918 3.109 -11.332 1.00 98.50 93 TRP A O 1
ATOM 714 N N . ARG A 1 94 ? 25.183 2.518 -13.100 1.00 98.31 94 ARG A N 1
ATOM 715 C CA . ARG A 1 94 ? 25.294 3.838 -13.726 1.00 98.31 94 ARG A CA 1
ATOM 716 C C . ARG A 1 94 ? 24.719 3.732 -15.129 1.00 98.31 94 ARG A C 1
ATOM 718 O O . ARG A 1 94 ? 25.384 3.234 -16.035 1.00 98.31 94 ARG A O 1
ATOM 725 N N . ILE A 1 95 ? 23.468 4.140 -15.294 1.00 98.25 95 ILE A N 1
ATOM 726 C CA . ILE A 1 95 ? 22.697 3.903 -16.514 1.00 98.25 95 ILE A CA 1
ATOM 727 C C . ILE A 1 95 ? 22.569 5.215 -17.281 1.00 98.25 95 ILE A C 1
ATOM 729 O O . ILE A 1 95 ? 22.200 6.242 -16.720 1.00 98.25 95 ILE A O 1
ATOM 733 N N . ARG A 1 96 ? 22.850 5.179 -18.585 1.00 97.81 96 ARG A N 1
ATOM 734 C CA . ARG A 1 96 ? 22.551 6.273 -19.514 1.00 97.81 96 ARG A CA 1
ATOM 735 C C . ARG A 1 96 ? 21.374 5.853 -20.388 1.00 97.81 96 ARG A C 1
ATOM 737 O O . ARG A 1 96 ? 21.512 4.936 -21.196 1.00 97.81 96 ARG A O 1
ATOM 744 N N . ALA A 1 97 ? 20.234 6.509 -20.223 1.00 97.12 97 ALA A N 1
ATOM 745 C CA . ALA A 1 97 ? 19.004 6.197 -20.938 1.00 97.12 97 ALA A CA 1
ATOM 746 C C . ALA A 1 97 ?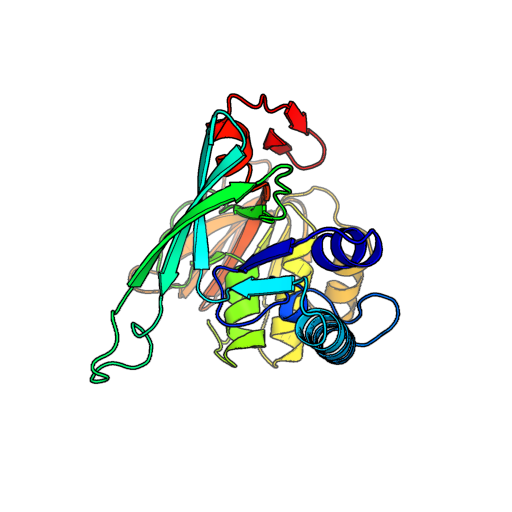 18.584 7.362 -21.843 1.00 97.12 97 ALA A C 1
ATOM 748 O O . ALA A 1 97 ? 18.644 8.522 -21.447 1.00 97.12 97 ALA A O 1
ATOM 749 N N . GLY A 1 98 ? 18.127 7.055 -23.061 1.00 96.38 98 GLY A N 1
ATOM 750 C CA . GLY A 1 98 ? 17.573 8.074 -23.962 1.00 96.38 98 GLY A CA 1
ATOM 751 C C . GLY A 1 98 ? 16.197 8.583 -23.516 1.00 96.38 98 GLY A C 1
ATOM 752 O O . GLY A 1 98 ? 15.829 9.720 -23.805 1.00 96.38 98 GLY A O 1
ATOM 753 N N . LYS A 1 99 ? 15.439 7.743 -22.803 1.00 96.12 99 LYS A N 1
ATOM 754 C CA . LYS A 1 99 ? 14.140 8.053 -22.198 1.00 96.12 99 LYS A CA 1
ATOM 755 C C . LYS A 1 99 ? 14.038 7.349 -20.850 1.00 96.12 99 LYS A C 1
ATOM 757 O O . LYS A 1 99 ? 14.539 6.238 -20.700 1.00 96.12 99 LYS A O 1
ATOM 762 N N . ILE A 1 100 ? 13.381 7.998 -19.896 1.00 96.62 100 ILE A N 1
ATOM 763 C CA . ILE A 1 100 ? 13.138 7.477 -18.551 1.00 96.62 100 ILE A CA 1
ATOM 764 C C . ILE A 1 100 ? 11.637 7.558 -18.304 1.00 96.62 100 ILE A C 1
ATOM 766 O O . ILE A 1 100 ? 11.023 8.587 -18.577 1.00 96.62 100 ILE A O 1
ATOM 770 N N . ILE A 1 101 ? 11.057 6.466 -17.812 1.00 96.62 101 ILE A N 1
ATOM 771 C CA . ILE A 1 101 ? 9.650 6.388 -17.422 1.00 96.62 101 ILE A CA 1
ATOM 772 C C . ILE A 1 101 ? 9.620 6.050 -15.936 1.00 96.62 101 ILE A C 1
ATOM 774 O O . ILE A 1 101 ? 10.152 5.019 -15.529 1.00 96.62 101 ILE A O 1
ATOM 778 N N . THR A 1 102 ? 9.002 6.909 -15.130 1.00 95.25 102 THR A N 1
ATOM 779 C CA . THR A 1 102 ? 8.789 6.668 -13.700 1.00 95.25 102 THR A CA 1
ATOM 780 C C . THR A 1 102 ? 7.389 6.105 -13.490 1.00 95.25 102 THR A C 1
ATOM 782 O O . THR A 1 102 ? 6.400 6.778 -13.767 1.00 95.25 102 THR A O 1
ATOM 785 N N . ALA A 1 103 ? 7.307 4.869 -13.004 1.00 96.81 103 ALA A N 1
ATOM 786 C CA . ALA A 1 103 ? 6.059 4.195 -12.639 1.00 96.81 103 ALA A CA 1
ATOM 787 C C . ALA A 1 103 ? 6.122 3.752 -11.167 1.00 96.81 103 ALA A C 1
ATOM 789 O O . ALA A 1 103 ? 5.923 2.590 -10.838 1.00 96.81 103 ALA A O 1
ATOM 790 N N . THR A 1 104 ? 6.483 4.691 -10.292 1.00 96.56 104 THR A N 1
ATOM 791 C CA . THR A 1 104 ? 6.887 4.473 -8.891 1.00 96.56 104 THR A CA 1
ATOM 792 C C . THR A 1 104 ? 5.723 4.372 -7.901 1.00 96.56 104 THR A C 1
ATOM 794 O O . THR A 1 104 ? 5.950 4.260 -6.699 1.00 96.56 104 THR A O 1
ATOM 797 N N . GLY A 1 105 ? 4.482 4.383 -8.393 1.00 96.69 105 GLY A N 1
ATOM 798 C CA . GLY A 1 105 ? 3.276 4.229 -7.580 1.00 96.69 105 GLY A CA 1
ATOM 799 C C . GLY A 1 105 ? 2.997 5.416 -6.654 1.00 96.69 105 GLY A C 1
ATOM 800 O O . GLY A 1 105 ? 3.405 6.550 -6.914 1.00 96.69 105 GLY A O 1
ATOM 801 N N . ALA A 1 106 ? 2.276 5.139 -5.570 1.00 97.44 106 ALA A N 1
ATOM 802 C CA . ALA A 1 106 ? 1.941 6.082 -4.510 1.00 97.44 106 ALA A CA 1
ATOM 803 C C . ALA A 1 106 ? 2.151 5.415 -3.140 1.00 97.44 106 ALA A C 1
ATOM 805 O O . ALA A 1 106 ? 2.021 4.198 -3.016 1.00 97.44 106 ALA A O 1
ATOM 806 N N . ILE A 1 107 ? 2.475 6.208 -2.120 1.00 96.81 107 ILE A N 1
ATOM 807 C CA . ILE A 1 107 ? 2.638 5.762 -0.730 1.00 96.81 107 ILE A CA 1
ATOM 808 C C . ILE A 1 107 ? 1.394 6.169 0.058 1.00 96.81 107 ILE A C 1
ATOM 810 O O . ILE A 1 107 ? 0.977 7.327 -0.003 1.00 96.81 107 ILE A O 1
ATOM 814 N N . GLU A 1 108 ? 0.801 5.231 0.795 1.00 97.88 108 GLU A N 1
ATOM 815 C CA . GLU A 1 108 ? -0.347 5.527 1.652 1.00 97.88 108 GLU A CA 1
ATOM 816 C C . GLU A 1 108 ? 0.065 6.431 2.822 1.00 97.88 108 GLU A C 1
ATOM 818 O O . GLU A 1 108 ? 1.140 6.286 3.409 1.00 97.88 108 GLU A O 1
ATOM 823 N N . ARG A 1 109 ? -0.797 7.388 3.159 1.00 97.38 109 ARG A N 1
ATOM 824 C CA . ARG A 1 109 ? -0.574 8.352 4.232 1.00 97.38 109 ARG A CA 1
ATOM 825 C C . ARG A 1 109 ? -1.229 7.898 5.534 1.00 97.38 109 ARG A C 1
ATOM 827 O O . ARG A 1 109 ? -2.352 7.390 5.503 1.00 97.38 109 ARG A O 1
ATOM 834 N N . PRO A 1 110 ? -0.593 8.165 6.686 1.00 97.62 110 PRO A N 1
ATOM 835 C CA . PRO A 1 110 ? -1.247 8.009 7.974 1.00 97.62 110 PRO A CA 1
ATOM 836 C C . PRO A 1 110 ? -2.323 9.085 8.181 1.00 97.62 110 PRO A C 1
ATOM 838 O O . PRO A 1 110 ? -2.378 10.094 7.472 1.00 97.62 110 PRO A O 1
ATOM 841 N N . LEU A 1 111 ? -3.148 8.884 9.206 1.00 96.81 111 LEU A N 1
ATOM 842 C CA . LEU A 1 111 ? -4.037 9.901 9.762 1.00 96.81 111 LEU A CA 1
ATOM 843 C C . LEU A 1 111 ? -3.478 10.387 11.107 1.00 96.81 111 LEU A C 1
ATOM 845 O O . LEU A 1 111 ? -2.887 9.617 11.866 1.00 96.81 111 LEU A O 1
ATOM 849 N N . SER A 1 112 ? -3.673 11.669 11.408 1.00 95.62 112 SER A N 1
ATOM 850 C CA . SER A 1 112 ? -3.244 12.270 12.674 1.00 95.62 112 SER A CA 1
ATOM 851 C C . SER A 1 112 ? -4.364 12.204 13.708 1.00 95.62 112 SER A C 1
ATOM 853 O O . SER A 1 112 ? -5.411 12.817 13.519 1.00 95.62 112 SER A O 1
ATOM 855 N N . PHE A 1 113 ? -4.138 11.484 14.805 1.00 96.44 113 PHE A N 1
ATOM 856 C CA . PHE A 1 113 ? -5.025 11.405 15.971 1.00 96.44 113 PHE A CA 1
ATOM 857 C C . PHE A 1 113 ? -4.219 10.979 17.208 1.00 96.44 113 PHE A C 1
ATOM 859 O O . PHE A 1 113 ? -3.085 10.516 17.083 1.00 96.44 113 PHE A O 1
ATOM 866 N N . ALA A 1 114 ? -4.770 11.148 18.413 1.00 97.31 114 ALA A N 1
ATOM 867 C CA . ALA A 1 114 ? -4.035 10.843 19.640 1.00 97.31 114 ALA A CA 1
ATOM 868 C C . ALA A 1 114 ? -3.727 9.337 19.759 1.00 97.31 114 ALA A C 1
ATOM 870 O O . ALA A 1 114 ? -4.629 8.500 19.680 1.00 97.31 114 ALA A O 1
ATOM 871 N N . GLY A 1 115 ? -2.455 8.993 19.975 1.00 97.31 115 GLY A N 1
ATOM 872 C CA . GLY A 1 115 ? -1.995 7.603 20.063 1.00 97.31 115 GLY A CA 1
ATOM 873 C C . GLY A 1 115 ? -1.902 6.879 18.715 1.00 97.31 115 GLY A C 1
ATOM 874 O O . GLY A 1 115 ? -1.929 5.651 18.684 1.00 97.31 115 GLY A O 1
ATOM 875 N N . ASN A 1 116 ? -1.803 7.607 17.595 1.00 97.38 116 ASN A N 1
ATOM 876 C CA . ASN A 1 116 ? -1.600 7.020 16.262 1.00 97.38 116 ASN A CA 1
ATOM 877 C C . ASN A 1 116 ? -0.214 6.371 16.053 1.00 97.38 116 ASN A C 1
ATOM 879 O O . ASN A 1 116 ? 0.065 5.851 14.975 1.00 97.38 116 ASN A O 1
ATOM 883 N N . ASP A 1 117 ? 0.638 6.395 17.073 1.00 97.31 117 ASP A N 1
ATOM 884 C CA . ASP A 1 117 ? 1.969 5.795 17.142 1.00 97.31 117 ASP A CA 1
ATOM 885 C C . ASP A 1 117 ? 2.023 4.532 18.023 1.00 97.31 117 ASP A C 1
ATOM 887 O O . ASP A 1 117 ? 3.058 3.865 18.096 1.00 97.31 117 ASP A O 1
ATOM 891 N N . VAL A 1 118 ? 0.920 4.176 18.691 1.00 98.31 118 VAL A N 1
ATOM 892 C CA . VAL A 1 118 ? 0.852 2.991 19.556 1.00 98.31 118 VAL A CA 1
ATOM 893 C C . VAL A 1 118 ? 1.054 1.715 18.718 1.00 98.31 118 VAL A C 1
ATOM 895 O O . VAL A 1 118 ? 0.413 1.562 17.674 1.00 98.31 118 VAL A O 1
ATOM 898 N N . PRO A 1 119 ? 1.884 0.747 19.163 1.00 98.44 119 PRO A N 1
ATOM 899 C CA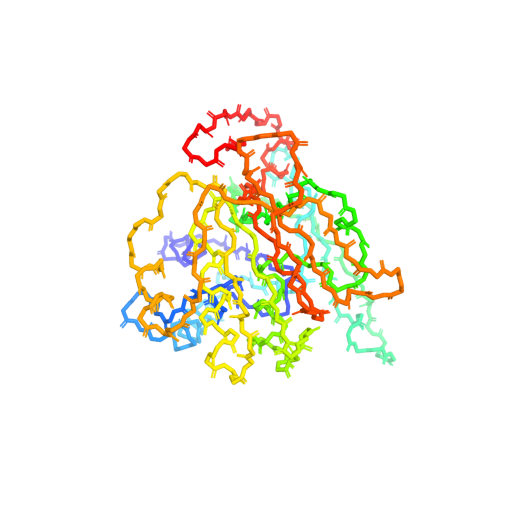 . PRO A 1 119 ? 2.073 -0.508 18.436 1.00 98.44 119 PRO A CA 1
ATOM 900 C C . PRO A 1 119 ? 0.747 -1.229 18.161 1.00 98.44 119 PRO A C 1
ATOM 902 O O . PRO A 1 119 ? -0.031 -1.474 19.081 1.00 98.44 119 PRO A O 1
ATOM 905 N N . GLY A 1 120 ? 0.493 -1.580 16.901 1.00 97.75 120 GLY A N 1
ATOM 906 C CA . GLY A 1 120 ? -0.796 -2.107 16.428 1.00 97.75 120 GLY A CA 1
ATOM 907 C C . GLY A 1 120 ? -1.591 -1.101 15.590 1.00 97.75 120 GLY A C 1
ATOM 908 O O . GLY A 1 120 ? -2.518 -1.498 14.892 1.00 97.75 120 GLY A O 1
ATOM 909 N N . VAL A 1 121 ? -1.209 0.181 15.590 1.00 98.62 121 VAL A N 1
ATOM 910 C CA . VAL A 1 121 ? -1.672 1.153 14.592 1.00 98.62 121 VAL A CA 1
ATOM 911 C C . VAL A 1 121 ? -0.802 1.033 13.338 1.00 98.62 121 VAL A C 1
ATOM 913 O O . VAL A 1 121 ? 0.424 1.113 13.403 1.00 98.62 121 VAL A O 1
ATOM 916 N N . 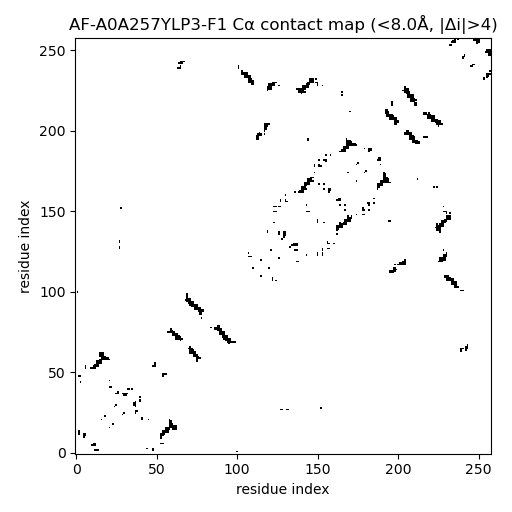MET A 1 122 ? -1.429 0.802 12.187 1.00 98.69 122 MET A N 1
ATOM 917 C CA . MET A 1 122 ? -0.764 0.477 10.925 1.00 98.69 122 MET A CA 1
ATOM 918 C C . MET A 1 122 ? -1.481 1.136 9.746 1.00 98.69 122 MET A C 1
ATOM 920 O O . MET A 1 122 ? -2.683 1.388 9.798 1.00 98.69 122 MET A O 1
ATOM 924 N N . LEU A 1 123 ? -0.756 1.379 8.653 1.00 98.69 123 LEU A N 1
ATOM 925 C CA . LEU A 1 123 ? -1.373 1.747 7.376 1.00 98.69 123 LEU A CA 1
ATOM 926 C C . LEU A 1 123 ? -2.309 0.625 6.898 1.00 98.69 123 LEU A C 1
ATOM 928 O O . LEU A 1 123 ? -1.975 -0.557 7.018 1.00 98.69 123 LEU A O 1
ATOM 932 N N . ALA A 1 124 ? -3.475 0.979 6.359 1.00 98.50 124 ALA A N 1
ATOM 933 C CA . ALA A 1 124 ? -4.487 0.013 5.939 1.00 98.50 124 ALA A CA 1
ATOM 934 C C . ALA A 1 124 ? -3.992 -0.885 4.796 1.00 98.50 124 ALA A C 1
ATOM 936 O O . ALA A 1 124 ? -4.268 -2.088 4.794 1.00 98.50 124 ALA A O 1
ATOM 937 N N . SER A 1 125 ? -3.224 -0.332 3.861 1.00 97.94 125 SER A N 1
ATOM 938 C CA . SER A 1 125 ? -2.545 -1.089 2.809 1.00 97.94 125 SER A CA 1
ATOM 939 C C . SER A 1 125 ? -1.501 -2.048 3.377 1.00 97.94 125 SER A C 1
ATOM 941 O O . SER A 1 125 ? -1.461 -3.198 2.964 1.00 97.94 125 SER A O 1
ATOM 943 N N . ALA A 1 126 ? -0.729 -1.642 4.390 1.00 98.00 126 ALA A N 1
ATOM 944 C CA . ALA A 1 126 ? 0.250 -2.520 5.032 1.00 98.00 126 ALA A CA 1
ATOM 945 C C . ALA A 1 126 ? -0.424 -3.695 5.759 1.00 98.00 126 ALA A C 1
ATOM 947 O O . ALA A 1 126 ? 0.037 -4.827 5.648 1.00 98.00 126 ALA A O 1
ATOM 948 N N . VAL A 1 127 ? -1.538 -3.453 6.463 1.00 98.31 127 VAL A N 1
ATOM 949 C CA . VAL A 1 127 ? -2.363 -4.523 7.059 1.00 98.31 127 VAL A CA 1
ATOM 950 C C . VAL A 1 127 ? -2.796 -5.525 5.988 1.00 98.31 127 VAL A C 1
ATOM 952 O O . VAL A 1 127 ? -2.659 -6.733 6.178 1.00 98.31 127 VAL A O 1
ATOM 955 N N . ARG A 1 128 ? -3.259 -5.022 4.839 1.00 96.12 128 ARG A N 1
ATOM 956 C CA . ARG A 1 128 ? -3.662 -5.845 3.695 1.00 96.12 128 ARG A CA 1
ATOM 957 C C . ARG A 1 128 ? -2.483 -6.622 3.101 1.00 96.12 128 ARG A C 1
ATOM 959 O O . ARG A 1 128 ? -2.638 -7.803 2.808 1.00 96.12 128 ARG A O 1
ATOM 966 N N . ASP A 1 129 ? -1.304 -6.010 3.004 1.00 96.62 129 ASP A N 1
ATOM 967 C CA . ASP A 1 129 ? -0.082 -6.656 2.516 1.00 96.62 129 ASP A CA 1
ATOM 968 C C . ASP A 1 129 ? 0.364 -7.800 3.455 1.00 96.62 129 ASP A C 1
ATOM 970 O O . ASP A 1 129 ? 0.723 -8.875 2.976 1.00 96.62 129 ASP A O 1
ATOM 974 N N . TYR A 1 130 ? 0.293 -7.625 4.784 1.00 97.56 130 TYR A N 1
ATOM 975 C CA . TYR A 1 130 ? 0.600 -8.694 5.752 1.00 97.56 130 TYR A CA 1
ATOM 976 C C . TYR A 1 130 ? -0.331 -9.898 5.612 1.00 97.56 130 TYR A C 1
ATOM 978 O O . TYR A 1 130 ? 0.133 -11.040 5.602 1.00 97.56 130 TYR A O 1
ATOM 986 N N . VAL A 1 131 ? -1.629 -9.653 5.457 1.00 96.06 131 VAL A N 1
ATOM 987 C CA . VAL A 1 131 ? -2.615 -10.726 5.298 1.00 96.06 131 VAL A CA 1
ATOM 988 C C . VAL A 1 131 ? -2.451 -11.410 3.941 1.00 96.06 131 VAL A C 1
ATOM 990 O O . VAL A 1 131 ? -2.331 -12.631 3.886 1.00 96.06 131 VAL A O 1
ATOM 993 N N . GLY A 1 132 ? -2.396 -10.634 2.855 1.00 92.81 132 GLY A N 1
ATOM 994 C CA . GLY A 1 132 ? -2.376 -11.152 1.486 1.00 92.81 132 GLY A CA 1
ATOM 995 C C . GLY A 1 132 ? -1.057 -11.812 1.086 1.00 92.81 132 GLY A C 1
ATOM 996 O O . GLY A 1 132 ? -1.065 -12.912 0.542 1.00 92.81 132 GLY A O 1
ATOM 997 N N . ASN A 1 133 ? 0.084 -11.179 1.376 1.00 92.62 133 ASN A N 1
ATOM 998 C CA . ASN A 1 133 ? 1.393 -11.664 0.917 1.00 92.62 133 ASN A CA 1
ATOM 999 C C . ASN A 1 133 ? 2.110 -12.548 1.935 1.00 92.62 133 ASN A C 1
ATOM 1001 O O . ASN A 1 133 ? 2.991 -13.325 1.562 1.00 92.62 133 ASN A O 1
ATOM 1005 N N . HIS A 1 134 ? 1.798 -12.391 3.222 1.00 95.00 134 HIS A N 1
ATOM 1006 C CA . HIS A 1 134 ? 2.545 -13.043 4.297 1.00 95.00 134 HIS A CA 1
ATOM 1007 C C . HIS A 1 134 ? 1.695 -13.993 5.141 1.00 95.00 134 HIS A C 1
ATOM 1009 O O . HIS A 1 134 ? 2.258 -14.691 5.980 1.00 95.00 134 HIS A O 1
ATOM 1015 N N . ALA A 1 135 ? 0.376 -14.054 4.915 1.00 95.81 135 ALA A N 1
ATOM 1016 C CA . ALA A 1 135 ? -0.559 -14.827 5.733 1.00 95.81 135 ALA A CA 1
ATOM 1017 C C . ALA A 1 135 ? -0.422 -14.521 7.240 1.00 95.81 135 ALA A C 1
ATOM 1019 O O . ALA A 1 135 ? -0.579 -15.398 8.089 1.00 95.81 135 ALA A O 1
ATOM 1020 N N . VAL A 1 136 ? -0.102 -13.265 7.575 1.00 97.75 136 VAL A N 1
ATOM 1021 C CA . VAL A 1 136 ? 0.053 -12.784 8.951 1.00 97.75 136 VAL A CA 1
ATOM 1022 C C . VAL A 1 136 ? -1.148 -11.925 9.311 1.00 97.75 136 VAL A C 1
ATOM 1024 O O . VAL A 1 136 ? -1.441 -10.954 8.618 1.00 97.75 136 VAL A O 1
ATOM 1027 N N . SER A 1 137 ? -1.804 -12.253 10.425 1.00 97.38 137 SER A N 1
ATOM 1028 C CA . SER A 1 137 ? -2.805 -11.388 11.050 1.00 97.38 137 SER A CA 1
ATOM 1029 C C . SER A 1 137 ? -2.112 -10.320 11.904 1.00 97.38 137 SER A C 1
ATOM 1031 O O . SER A 1 137 ? -1.388 -10.679 12.838 1.00 97.38 137 SER A O 1
ATOM 1033 N N . PRO A 1 138 ? -2.321 -9.017 11.633 1.00 95.31 138 PRO A N 1
ATOM 1034 C CA . PRO A 1 138 ? -1.862 -7.960 12.534 1.00 95.31 138 PRO A CA 1
ATOM 1035 C C . PRO A 1 138 ? -2.645 -7.899 13.857 1.00 95.31 138 PRO A C 1
ATOM 1037 O O . PRO A 1 138 ? -2.164 -7.297 14.816 1.00 95.31 138 PRO A O 1
ATOM 1040 N N . GLY A 1 139 ? -3.828 -8.519 13.905 1.00 96.31 139 GLY A N 1
ATOM 1041 C CA . GLY A 1 139 ? -4.735 -8.564 15.047 1.00 96.31 139 GLY A CA 1
ATOM 1042 C C . GLY A 1 139 ? -6.053 -9.265 14.689 1.00 96.31 139 GLY A C 1
ATOM 1043 O O . GLY A 1 139 ? -6.501 -9.207 13.542 1.00 96.31 139 GLY A O 1
ATOM 1044 N N . ASP A 1 140 ? -6.677 -9.934 15.657 1.00 97.12 140 ASP A N 1
ATOM 1045 C CA . ASP A 1 140 ? -7.932 -10.672 15.474 1.00 97.12 140 ASP A CA 1
ATOM 1046 C C . ASP A 1 140 ? -9.144 -9.737 15.321 1.00 97.12 140 ASP A C 1
ATOM 1048 O O . ASP A 1 140 ? -10.129 -10.109 14.683 1.00 97.12 140 ASP A O 1
ATOM 1052 N N . ARG A 1 141 ? -9.077 -8.520 15.884 1.00 98.38 141 ARG A N 1
ATOM 1053 C CA . ARG A 1 141 ? -10.125 -7.486 15.879 1.00 98.38 141 ARG A CA 1
ATOM 1054 C C . ARG A 1 141 ? -9.548 -6.142 15.455 1.00 98.38 141 ARG A C 1
ATOM 1056 O O . ARG A 1 141 ? -9.109 -5.345 16.286 1.00 98.38 141 ARG A O 1
ATOM 1063 N N . THR A 1 142 ? -9.631 -5.845 14.166 1.00 98.75 142 THR A N 1
ATOM 1064 C CA . THR A 1 142 ? -9.053 -4.623 13.599 1.00 98.75 142 THR A CA 1
ATOM 1065 C C . THR A 1 142 ? -10.115 -3.548 13.386 1.00 98.75 142 THR A C 1
ATOM 1067 O O . THR A 1 142 ? -11.070 -3.747 12.637 1.00 98.75 142 THR A O 1
ATOM 1070 N N . VAL A 1 143 ? -9.931 -2.373 13.989 1.00 98.88 143 VAL A N 1
ATOM 1071 C CA . VAL A 1 143 ? -10.714 -1.178 13.630 1.00 98.88 143 VAL A CA 1
ATOM 1072 C C . VAL A 1 143 ? -10.100 -0.522 12.402 1.00 98.88 143 VAL A C 1
ATOM 1074 O O . VAL A 1 143 ? -8.887 -0.343 12.334 1.00 98.88 143 VAL A O 1
ATOM 1077 N N . VAL A 1 144 ? -10.932 -0.121 11.445 1.00 98.88 144 VAL A N 1
ATOM 1078 C CA . VAL A 1 144 ? -10.484 0.604 10.252 1.00 98.88 144 VAL A CA 1
ATOM 1079 C C . VAL A 1 144 ? -10.897 2.069 10.366 1.00 98.88 144 VAL A C 1
ATOM 1081 O O . VAL A 1 144 ? -12.040 2.357 10.705 1.00 98.88 144 VAL A O 1
ATOM 1084 N N . VAL A 1 145 ? -9.994 3.003 10.066 1.00 98.81 145 VAL A N 1
ATOM 1085 C CA . VAL A 1 145 ? -10.285 4.443 9.976 1.00 98.81 145 VAL A CA 1
ATOM 1086 C C . VAL A 1 145 ? -9.814 4.994 8.631 1.00 98.81 145 VAL A C 1
ATOM 1088 O O . VAL A 1 145 ? -8.689 4.733 8.206 1.00 98.81 145 VAL A O 1
ATOM 1091 N N . THR A 1 146 ? -10.669 5.739 7.931 1.00 98.62 146 THR A N 1
ATOM 1092 C CA . THR A 1 146 ? -10.388 6.167 6.555 1.00 98.62 146 THR A CA 1
ATOM 1093 C C . THR A 1 146 ? -10.990 7.519 6.194 1.00 98.62 146 THR A C 1
ATOM 1095 O O . THR A 1 146 ? -11.991 7.944 6.766 1.00 98.62 146 THR A O 1
ATOM 1098 N N . ASN A 1 147 ? -10.395 8.184 5.203 1.00 97.06 147 ASN A N 1
ATOM 1099 C CA . ASN A 1 147 ? -10.985 9.320 4.486 1.00 97.06 147 ASN A CA 1
ATOM 1100 C C . ASN A 1 147 ? -11.301 9.011 3.007 1.00 97.06 147 ASN A C 1
ATOM 1102 O O . ASN A 1 147 ? -11.645 9.916 2.249 1.00 97.06 147 ASN A O 1
ATOM 1106 N N . ASN A 1 148 ? -11.137 7.757 2.583 1.00 97.69 148 ASN A N 1
ATOM 1107 C CA . ASN A 1 148 ? -11.270 7.315 1.198 1.00 97.69 148 ASN A CA 1
ATOM 1108 C C . ASN A 1 148 ? -11.760 5.853 1.113 1.00 97.69 148 ASN A C 1
ATOM 1110 O O . ASN A 1 148 ? -11.876 5.156 2.124 1.00 97.69 148 ASN A O 1
ATOM 1114 N N . ASP A 1 149 ? -12.047 5.376 -0.098 1.00 97.50 149 ASP A N 1
ATOM 1115 C CA . ASP A 1 149 ? -12.603 4.033 -0.301 1.00 97.50 149 ASP A CA 1
ATOM 1116 C C . ASP A 1 149 ? -11.582 2.889 -0.154 1.00 97.50 149 ASP A C 1
ATOM 1118 O O . ASP A 1 149 ? -11.991 1.750 0.061 1.00 97.50 149 ASP A O 1
ATOM 1122 N N . ASP A 1 150 ? -10.268 3.135 -0.238 1.00 96.69 150 ASP A N 1
ATOM 1123 C CA . ASP A 1 150 ? -9.275 2.049 -0.299 1.00 96.69 150 ASP A CA 1
ATOM 1124 C C . ASP A 1 150 ? -9.265 1.184 0.968 1.00 96.69 150 ASP A C 1
ATOM 1126 O O . ASP A 1 150 ? -9.184 -0.042 0.895 1.00 96.69 150 ASP A O 1
ATOM 1130 N N . ALA A 1 151 ? -9.456 1.793 2.140 1.00 97.69 151 ALA A N 1
ATOM 1131 C CA . ALA A 1 151 ? -9.476 1.064 3.407 1.00 97.69 151 ALA A CA 1
ATOM 1132 C C . ALA A 1 151 ? -10.623 0.042 3.515 1.00 97.69 151 ALA A C 1
ATOM 1134 O O . ALA A 1 151 ? -10.523 -0.924 4.274 1.00 97.69 151 ALA A O 1
ATOM 1135 N N . TYR A 1 152 ? -11.699 0.204 2.737 1.00 98.56 152 TYR A N 1
ATOM 1136 C CA . TYR A 1 152 ? -12.768 -0.792 2.669 1.00 98.56 152 TYR A CA 1
ATOM 1137 C C . TYR A 1 152 ? -12.275 -2.097 2.036 1.00 98.56 152 TYR A C 1
ATOM 1139 O O . TYR A 1 152 ? -12.705 -3.168 2.462 1.00 98.56 152 TYR A O 1
ATOM 1147 N N . ARG A 1 153 ? -11.321 -2.043 1.090 1.00 97.81 153 ARG A N 1
ATOM 1148 C CA . ARG A 1 153 ? -10.656 -3.251 0.569 1.00 97.81 153 ARG A CA 1
ATOM 1149 C C . ARG A 1 153 ? -9.926 -3.988 1.686 1.00 97.81 153 ARG A C 1
ATOM 1151 O O . ARG A 1 153 ? -10.023 -5.206 1.767 1.00 97.81 153 ARG A O 1
ATOM 1158 N N . THR A 1 154 ? -9.256 -3.261 2.582 1.00 98.25 154 THR A N 1
ATOM 1159 C CA . THR A 1 154 ? -8.606 -3.856 3.762 1.00 98.25 154 THR A CA 1
ATOM 1160 C C . THR A 1 154 ? -9.625 -4.508 4.691 1.00 98.25 154 THR A C 1
ATOM 1162 O O . THR A 1 154 ? -9.434 -5.655 5.079 1.00 98.25 154 THR A O 1
ATOM 1165 N N . ALA A 1 155 ? -10.733 -3.830 5.005 1.00 98.50 155 ALA A N 1
ATOM 1166 C CA . ALA A 1 155 ? -11.787 -4.396 5.848 1.00 98.50 155 ALA A CA 1
ATOM 1167 C C . ALA A 1 155 ? -12.373 -5.696 5.263 1.00 98.50 155 ALA A C 1
ATOM 1169 O O . ALA A 1 155 ? -12.550 -6.685 5.975 1.00 98.50 155 ALA A O 1
ATOM 1170 N N . LEU A 1 156 ? -12.634 -5.707 3.954 1.00 98.12 156 LEU A N 1
ATOM 1171 C CA . LEU A 1 156 ? -13.138 -6.876 3.234 1.00 98.12 156 LEU A CA 1
ATOM 1172 C C . LEU A 1 156 ? -12.107 -8.012 3.194 1.00 98.12 156 LEU A C 1
ATOM 1174 O O . LEU A 1 156 ? -12.476 -9.163 3.415 1.00 98.12 156 LEU A O 1
ATOM 1178 N N . ALA A 1 157 ? -10.826 -7.703 2.977 1.00 97.19 157 ALA A N 1
ATOM 1179 C CA . ALA A 1 157 ? -9.747 -8.689 2.992 1.00 97.19 157 ALA A CA 1
ATOM 1180 C C . ALA A 1 157 ? -9.580 -9.342 4.374 1.00 97.19 157 ALA A C 1
ATOM 1182 O O . ALA A 1 157 ? -9.471 -10.563 4.467 1.00 97.19 157 ALA A O 1
ATOM 1183 N N . LEU A 1 158 ? -9.638 -8.553 5.452 1.00 98.25 158 LEU A N 1
ATOM 1184 C CA . LEU A 1 158 ? -9.620 -9.065 6.826 1.00 98.25 158 LEU A CA 1
ATOM 1185 C C . LEU A 1 158 ? -10.804 -10.002 7.083 1.00 98.25 158 LEU A C 1
ATOM 1187 O O . LEU A 1 158 ? -10.622 -11.110 7.586 1.00 98.25 158 LEU A O 1
ATOM 1191 N N . LYS A 1 159 ? -12.010 -9.594 6.671 1.00 97.94 159 LYS A N 1
ATOM 1192 C CA . LYS A 1 159 ? -13.215 -10.416 6.816 1.00 97.94 159 LYS A CA 1
ATOM 1193 C C . LYS A 1 159 ? -13.119 -11.722 6.023 1.00 97.94 159 LYS A C 1
ATOM 1195 O O . LYS A 1 159 ? -13.488 -12.772 6.543 1.00 97.94 159 LYS A O 1
ATOM 1200 N N . ALA A 1 160 ? -12.604 -11.670 4.794 1.00 96.50 160 ALA A N 1
ATOM 1201 C CA . ALA A 1 160 ? -12.382 -12.843 3.948 1.00 96.50 160 ALA A CA 1
ATOM 1202 C C . ALA A 1 160 ? -11.338 -13.808 4.540 1.00 96.50 160 ALA A C 1
ATOM 1204 O O . ALA A 1 160 ? -11.468 -15.019 4.378 1.00 96.50 160 ALA A O 1
ATOM 1205 N N . ALA A 1 161 ? -10.353 -13.288 5.278 1.00 97.06 161 ALA A N 1
ATOM 1206 C CA . ALA A 1 161 ? -9.379 -14.077 6.033 1.00 97.06 161 ALA A CA 1
ATOM 1207 C C . ALA A 1 161 ? -9.929 -14.641 7.362 1.00 97.06 161 ALA A C 1
ATOM 1209 O O . ALA A 1 161 ? -9.201 -15.315 8.087 1.00 97.06 161 ALA A O 1
ATOM 1210 N N . GLY A 1 162 ? -11.200 -14.383 7.693 1.00 97.56 162 GLY A N 1
ATOM 1211 C CA . GLY A 1 162 ? -11.843 -14.861 8.920 1.00 97.56 162 GLY A CA 1
ATOM 1212 C C . GLY A 1 162 ? -11.587 -13.997 10.158 1.00 97.56 162 GLY A C 1
ATOM 1213 O O . GLY A 1 162 ? -11.947 -14.410 11.258 1.00 97.56 162 GLY A O 1
ATOM 1214 N N . LEU A 1 163 ? -11.000 -12.809 9.992 1.00 98.25 163 LEU A N 1
ATOM 1215 C CA . LEU A 1 163 ? -10.743 -11.861 11.077 1.00 98.25 163 LEU A CA 1
ATOM 1216 C C . LEU A 1 163 ? -11.961 -10.959 11.328 1.00 98.25 163 LEU A C 1
ATOM 1218 O O . LEU A 1 163 ? -12.859 -10.811 10.487 1.00 98.25 163 LEU A O 1
ATOM 1222 N N . GLU A 1 164 ? -12.003 -10.338 12.503 1.00 98.44 164 GLU A N 1
ATOM 1223 C CA . GLU A 1 164 ? -13.083 -9.445 12.899 1.00 98.44 164 GLU A CA 1
ATOM 1224 C C . GLU A 1 164 ? -12.743 -7.986 12.570 1.00 98.44 164 GLU A C 1
ATOM 1226 O O . GLU A 1 164 ? -11.651 -7.485 12.847 1.00 98.44 164 GLU A O 1
ATOM 1231 N N . VAL A 1 165 ? -13.724 -7.281 12.005 1.00 98.75 165 VAL A N 1
ATOM 1232 C CA . VAL A 1 165 ? -13.681 -5.830 11.801 1.00 98.75 165 VAL A CA 1
ATOM 1233 C C . VAL A 1 165 ? -14.845 -5.225 12.585 1.00 98.75 165 VAL A C 1
ATOM 1235 O O . VAL A 1 165 ? -15.965 -5.198 12.065 1.00 98.75 165 VAL A O 1
ATOM 1238 N N . PRO A 1 166 ? -14.629 -4.777 13.839 1.00 98.50 166 PRO A N 1
ATOM 1239 C CA . PRO A 1 166 ? -15.716 -4.288 14.686 1.00 98.50 166 PRO A CA 1
ATOM 1240 C C . PRO A 1 166 ? -16.403 -3.045 14.114 1.00 98.50 166 PRO A C 1
ATOM 1242 O O . PRO A 1 166 ? -17.615 -2.879 14.255 1.00 98.50 166 PRO A O 1
ATOM 1245 N N . VAL A 1 167 ? -15.630 -2.159 13.474 1.00 98.81 167 VAL A N 1
ATOM 1246 C CA . VAL A 1 167 ? -16.145 -0.947 12.834 1.00 98.81 167 VAL A CA 1
ATOM 1247 C C . VAL A 1 167 ? -15.189 -0.412 11.761 1.00 98.81 167 VAL A C 1
ATOM 1249 O O . VAL A 1 167 ? -13.966 -0.506 11.895 1.00 98.81 167 VAL A O 1
ATOM 1252 N N . ILE A 1 168 ? -15.765 0.203 10.727 1.00 98.94 168 ILE A N 1
ATOM 1253 C CA . ILE A 1 168 ? -15.095 1.147 9.826 1.00 98.94 168 ILE A CA 1
ATOM 1254 C C . ILE A 1 168 ? -15.554 2.559 10.199 1.00 98.94 168 ILE A C 1
ATOM 1256 O O . ILE A 1 168 ? -16.749 2.860 10.158 1.00 98.94 168 ILE A O 1
ATOM 1260 N N . LEU A 1 169 ? -14.607 3.416 10.563 1.00 98.88 169 LEU A N 1
ATOM 1261 C CA . LEU A 1 169 ? -14.803 4.839 10.816 1.00 98.88 169 LEU A CA 1
ATOM 1262 C C . LEU A 1 169 ? -14.438 5.603 9.544 1.00 98.88 169 LEU A C 1
ATOM 1264 O O . LEU A 1 169 ? -13.275 5.633 9.145 1.00 98.88 169 LEU A O 1
ATOM 1268 N N . ASP A 1 170 ? -15.433 6.196 8.898 1.00 98.69 170 ASP A N 1
ATOM 1269 C CA . ASP A 1 170 ? -15.236 6.997 7.698 1.00 98.69 170 ASP A CA 1
ATOM 1270 C C . ASP A 1 170 ? -15.378 8.478 8.044 1.00 98.69 170 ASP A C 1
ATOM 1272 O O . ASP A 1 170 ? -16.415 8.924 8.542 1.00 98.69 170 ASP A O 1
ATOM 1276 N N . ALA A 1 171 ? -14.325 9.246 7.777 1.00 97.81 171 ALA A N 1
ATOM 1277 C CA . ALA A 1 171 ? -14.291 10.677 8.038 1.00 97.81 171 ALA A CA 1
ATOM 1278 C C . ALA A 1 171 ? -15.276 11.455 7.149 1.00 97.81 171 ALA A C 1
ATOM 1280 O O . ALA A 1 171 ? -15.669 12.569 7.498 1.00 97.81 171 ALA A O 1
ATOM 1281 N N . ARG A 1 172 ? -15.682 10.892 6.005 1.00 97.56 172 ARG A N 1
ATOM 1282 C CA . ARG A 1 172 ? -16.599 11.544 5.066 1.00 97.56 172 ARG A CA 1
ATOM 1283 C C . ARG A 1 172 ? -18.022 11.543 5.612 1.00 97.56 172 ARG A C 1
ATOM 1285 O O . ARG A 1 172 ? -18.469 10.584 6.236 1.00 97.56 172 ARG A O 1
ATOM 1292 N N . GLU A 1 173 ? -18.767 12.600 5.306 1.00 96.94 173 GLU A N 1
ATOM 1293 C CA . GLU A 1 173 ? -20.195 12.708 5.643 1.00 96.94 173 GLU A CA 1
ATOM 1294 C C . GLU A 1 173 ? -21.073 11.745 4.837 1.00 96.94 173 GLU A C 1
ATOM 1296 O O . GLU A 1 173 ? -22.204 11.464 5.215 1.00 96.94 173 GLU A O 1
ATOM 1301 N N . SER A 1 174 ? -20.558 11.222 3.724 1.00 96.06 174 SER A N 1
ATOM 1302 C CA . SER A 1 174 ? -21.204 10.171 2.951 1.00 96.06 174 SER A CA 1
ATOM 1303 C C . SER A 1 174 ? -20.158 9.212 2.391 1.00 96.06 174 SER A C 1
ATOM 1305 O O . SER A 1 174 ? -19.078 9.622 1.968 1.00 96.06 174 SER A O 1
ATOM 1307 N N . ALA A 1 175 ? -20.493 7.925 2.397 1.00 95.81 175 ALA A N 1
ATOM 1308 C CA . ALA A 1 175 ? -19.676 6.861 1.830 1.00 95.81 175 ALA A CA 1
ATOM 1309 C C . ALA A 1 175 ? -20.600 5.928 1.046 1.00 95.81 175 ALA A C 1
ATOM 1311 O O . ALA A 1 175 ? -21.224 5.030 1.616 1.00 95.81 175 ALA A O 1
ATOM 1312 N N . SER A 1 176 ? -20.749 6.205 -0.245 1.00 94.62 176 SER A N 1
ATOM 1313 C CA . SER A 1 176 ? -21.521 5.390 -1.183 1.00 94.62 176 SER A CA 1
ATOM 1314 C C . SER A 1 176 ? -20.595 4.844 -2.262 1.00 94.62 176 SER A C 1
ATOM 1316 O O . SER A 1 176 ? -19.531 5.404 -2.513 1.00 94.62 176 SER A O 1
ATOM 1318 N N . GLY A 1 177 ? -20.991 3.737 -2.882 1.00 96.31 177 GLY A N 1
ATOM 1319 C CA . GLY A 1 177 ? -20.227 3.103 -3.951 1.00 96.31 177 GLY A CA 1
ATOM 1320 C C . GLY A 1 177 ? -19.917 1.636 -3.667 1.00 96.31 177 GLY A C 1
ATOM 1321 O O . GLY A 1 177 ? -20.271 1.115 -2.608 1.00 96.31 177 GLY A O 1
ATOM 1322 N N . PRO A 1 178 ? -19.252 0.949 -4.610 1.00 97.44 178 PRO A N 1
ATOM 1323 C CA . PRO A 1 178 ? -19.127 -0.505 -4.571 1.00 97.44 178 PRO A CA 1
ATOM 1324 C C . PRO A 1 178 ? -18.479 -1.032 -3.286 1.00 97.44 178 PRO A C 1
ATOM 1326 O O . PRO A 1 178 ? -18.949 -2.015 -2.724 1.00 97.44 178 PRO A O 1
ATOM 1329 N N . LEU A 1 179 ? -17.429 -0.363 -2.799 1.00 97.75 179 LEU A N 1
ATOM 1330 C CA . LEU A 1 179 ? -16.663 -0.812 -1.637 1.00 97.75 179 LEU A CA 1
ATOM 1331 C C . LEU A 1 179 ? -17.385 -0.557 -0.297 1.00 97.75 179 LEU A C 1
ATOM 1333 O O . LEU A 1 179 ? -17.515 -1.514 0.474 1.00 97.75 179 LEU A O 1
ATOM 1337 N N . PRO A 1 180 ? -17.920 0.651 -0.011 1.00 98.38 180 PRO A N 1
ATOM 1338 C CA . PRO A 1 180 ? -18.776 0.853 1.157 1.00 98.38 180 PRO A CA 1
ATOM 1339 C C . PRO A 1 180 ? -19.998 -0.068 1.194 1.00 98.38 180 PRO A C 1
ATOM 1341 O O . PRO A 1 180 ? -20.287 -0.645 2.244 1.00 98.38 180 PRO A O 1
ATOM 1344 N N . GLU A 1 181 ? -20.690 -0.262 0.063 1.00 98.38 181 GLU A N 1
ATOM 1345 C CA . GLU A 1 181 ? -21.851 -1.160 0.021 1.00 98.38 181 GLU A CA 1
ATOM 1346 C C . GLU A 1 181 ? -21.458 -2.625 0.232 1.00 98.38 181 GLU A C 1
ATOM 1348 O O . GLU A 1 181 ? -22.131 -3.331 0.983 1.00 98.38 181 GLU A O 1
ATOM 1353 N N . ALA A 1 182 ? -20.343 -3.082 -0.348 1.00 98.38 182 ALA A N 1
ATOM 1354 C CA . ALA A 1 182 ? -19.839 -4.433 -0.114 1.00 98.38 182 ALA A CA 1
ATOM 1355 C C . ALA A 1 182 ? -19.498 -4.673 1.366 1.00 98.38 182 ALA A C 1
ATOM 1357 O O . ALA A 1 182 ? -19.831 -5.726 1.906 1.00 98.38 182 ALA A O 1
ATOM 1358 N N . ALA A 1 183 ? -18.893 -3.698 2.053 1.00 98.56 183 ALA A N 1
ATOM 1359 C CA . ALA A 1 183 ? -18.600 -3.817 3.481 1.00 98.56 183 ALA A CA 1
ATOM 1360 C C . ALA A 1 183 ? -19.877 -3.908 4.333 1.00 98.56 183 ALA A C 1
ATOM 1362 O O . ALA A 1 183 ? -19.958 -4.757 5.224 1.00 98.56 183 ALA A O 1
ATOM 1363 N N . ARG A 1 184 ? -20.901 -3.096 4.031 1.00 98.44 184 ARG A N 1
ATOM 1364 C CA . ARG A 1 184 ? -22.210 -3.189 4.703 1.00 98.44 184 ARG A CA 1
ATOM 1365 C C . ARG A 1 184 ? -22.891 -4.529 4.436 1.00 98.44 184 ARG A C 1
ATOM 1367 O O . ARG A 1 184 ? -23.393 -5.146 5.371 1.00 98.44 184 ARG A O 1
ATOM 1374 N N . ALA A 1 185 ? -22.863 -5.006 3.191 1.00 98.38 185 ALA A N 1
ATOM 1375 C CA . ALA A 1 185 ? -23.406 -6.309 2.809 1.00 98.38 185 ALA A CA 1
ATOM 1376 C C . ALA A 1 185 ? -22.669 -7.476 3.491 1.00 98.38 185 ALA A C 1
ATOM 1378 O O . ALA A 1 185 ? -23.289 -8.479 3.835 1.00 98.38 185 ALA A O 1
ATOM 1379 N N . ALA A 1 186 ? -21.369 -7.322 3.763 1.00 98.12 186 ALA A N 1
ATOM 1380 C CA . ALA A 1 186 ? -20.568 -8.257 4.554 1.00 98.12 186 ALA A CA 1
ATOM 1381 C C . ALA A 1 186 ? -20.829 -8.170 6.077 1.00 98.12 186 ALA A C 1
ATOM 1383 O O . ALA A 1 186 ? -20.159 -8.849 6.861 1.00 98.12 186 ALA A O 1
ATOM 1384 N N . GLY A 1 187 ? -21.785 -7.338 6.511 1.00 98.06 187 GLY A N 1
ATOM 1385 C CA . GLY A 1 187 ? -22.173 -7.166 7.911 1.00 98.06 187 GLY A CA 1
ATOM 1386 C C . GLY A 1 187 ? -21.205 -6.315 8.733 1.00 98.06 187 GLY A C 1
ATOM 1387 O O . GLY A 1 187 ? -21.253 -6.361 9.961 1.00 98.06 187 GLY A O 1
ATOM 1388 N N . ILE A 1 188 ? -20.313 -5.556 8.090 1.00 98.69 188 ILE A N 1
ATOM 1389 C CA . ILE A 1 188 ? -19.371 -4.679 8.789 1.00 98.69 188 ILE A CA 1
ATOM 1390 C C . ILE A 1 188 ? -20.096 -3.391 9.189 1.00 98.69 188 ILE A C 1
ATOM 1392 O O . ILE A 1 188 ? -20.741 -2.734 8.368 1.00 98.69 188 ILE A O 1
ATOM 1396 N N . ARG A 1 189 ? -19.973 -3.004 10.462 1.00 98.50 189 ARG A N 1
ATOM 1397 C CA . ARG A 1 189 ? -20.504 -1.732 10.963 1.00 98.50 189 ARG A CA 1
ATOM 1398 C C . ARG A 1 189 ? -19.717 -0.578 10.340 1.00 98.50 189 ARG A C 1
ATOM 1400 O O . ARG A 1 189 ? -18.518 -0.459 10.567 1.00 98.50 189 ARG A O 1
ATOM 1407 N N . VAL A 1 190 ? -20.393 0.299 9.601 1.00 98.75 190 VAL A N 1
ATOM 1408 C CA . VAL A 1 190 ? -19.788 1.497 8.993 1.00 98.75 190 VAL A CA 1
ATOM 1409 C C . VAL A 1 190 ? -20.369 2.742 9.650 1.00 98.75 190 VAL A C 1
ATOM 1411 O O . VAL A 1 190 ? -21.583 2.943 9.623 1.00 98.75 190 VAL A O 1
ATOM 1414 N N . LEU A 1 191 ? -19.513 3.586 10.227 1.00 98.62 191 LEU A N 1
ATOM 1415 C CA . LEU A 1 191 ? -19.900 4.870 10.806 1.00 98.62 191 LEU A CA 1
ATOM 1416 C C . LEU A 1 191 ? -19.277 6.019 10.009 1.00 98.62 191 LEU A C 1
ATOM 1418 O O . LEU A 1 191 ? -18.066 6.213 10.034 1.00 98.62 191 LEU A O 1
ATOM 1422 N N . ILE A 1 192 ? -20.130 6.787 9.337 1.00 98.56 192 ILE A N 1
ATOM 1423 C CA . ILE A 1 192 ? -19.769 7.987 8.569 1.00 98.56 192 ILE A CA 1
ATOM 1424 C C . ILE A 1 192 ? -19.675 9.229 9.465 1.00 98.56 192 ILE A C 1
ATOM 1426 O O . ILE A 1 192 ? -20.317 9.299 10.518 1.00 98.56 192 ILE A O 1
ATOM 1430 N N . GLY A 1 193 ? -18.887 10.220 9.050 1.00 98.12 193 GLY A N 1
ATOM 1431 C CA . GLY A 1 193 ? -18.611 11.429 9.827 1.00 98.12 193 GLY A CA 1
ATOM 1432 C C . GLY A 1 193 ? -17.992 11.123 11.195 1.00 98.12 193 GLY A C 1
ATOM 1433 O O . GLY A 1 193 ? -18.299 11.801 12.186 1.00 98.12 193 GLY A O 1
ATOM 1434 N N . ARG A 1 194 ? -17.180 10.063 11.285 1.00 98.38 194 ARG A N 1
ATOM 1435 C CA . ARG A 1 194 ? -16.515 9.625 12.520 1.00 98.38 194 ARG A CA 1
ATOM 1436 C C . ARG A 1 194 ? -15.009 9.516 12.340 1.00 98.38 194 ARG A C 1
ATOM 1438 O O . ARG A 1 194 ? -14.518 9.218 11.258 1.00 98.38 194 ARG A O 1
ATOM 1445 N N . GLY A 1 195 ? -14.301 9.718 13.443 1.00 98.00 195 GLY A N 1
ATOM 1446 C CA . GLY A 1 195 ? -12.859 9.540 13.547 1.00 98.00 195 GLY A CA 1
ATOM 1447 C C . GLY A 1 195 ? -12.474 8.888 14.873 1.00 98.00 195 GLY A C 1
ATOM 1448 O O . GLY A 1 195 ? -13.330 8.554 15.699 1.00 98.00 195 GLY A O 1
ATOM 1449 N N . ILE A 1 196 ? -11.170 8.709 15.076 1.00 98.50 196 ILE A N 1
ATOM 1450 C CA . ILE A 1 196 ? -10.600 8.243 16.343 1.00 98.50 196 ILE A CA 1
ATOM 1451 C C . ILE A 1 196 ? -10.242 9.468 17.187 1.00 98.50 196 ILE A C 1
ATOM 1453 O O . ILE A 1 196 ? -9.446 10.302 16.763 1.00 98.50 196 ILE A O 1
ATOM 1457 N N . ALA A 1 197 ? -10.796 9.557 18.396 1.00 98.12 197 ALA A N 1
ATOM 1458 C CA . ALA A 1 197 ? -10.404 10.561 19.382 1.00 98.12 197 ALA A CA 1
ATOM 1459 C C . ALA A 1 197 ? -9.066 10.197 20.030 1.00 98.12 197 ALA A C 1
ATOM 1461 O O . ALA A 1 197 ? -8.181 11.038 20.169 1.00 98.12 197 ALA A O 1
ATOM 1462 N N . SER A 1 198 ? -8.919 8.932 20.433 1.00 98.19 198 SER A N 1
ATOM 1463 C CA . SER A 1 198 ? -7.668 8.401 20.972 1.00 98.19 198 SER A CA 1
ATOM 1464 C C . SER A 1 198 ? -7.579 6.888 20.827 1.00 98.19 198 SER A C 1
ATOM 1466 O O . SER A 1 198 ? -8.585 6.180 20.896 1.00 98.19 198 SER A O 1
ATOM 1468 N N . VAL A 1 199 ? -6.361 6.385 20.672 1.00 98.56 199 VAL A N 1
ATOM 1469 C CA . VAL A 1 199 ? -6.048 4.959 20.796 1.00 98.56 199 VAL A CA 1
ATOM 1470 C C . VAL A 1 199 ? -5.805 4.617 22.261 1.00 98.56 199 VAL A C 1
ATOM 1472 O O . VAL A 1 199 ? -5.206 5.390 23.009 1.00 98.56 199 VAL A O 1
ATOM 1475 N N . LYS A 1 200 ? -6.282 3.448 22.685 1.00 98.38 200 LYS A N 1
ATOM 1476 C CA . LYS A 1 200 ? -6.083 2.909 24.031 1.00 98.38 200 LYS A CA 1
ATOM 1477 C C . LYS A 1 200 ? -4.963 1.876 24.031 1.00 98.38 200 LYS A C 1
ATOM 1479 O O . LYS A 1 200 ? -4.813 1.096 23.089 1.00 98.38 200 LYS A O 1
ATOM 1484 N N . GLY A 1 201 ? -4.241 1.835 25.146 1.00 96.62 201 GLY A N 1
ATOM 1485 C CA . GLY A 1 201 ? -3.068 0.990 25.330 1.00 96.62 201 GLY A CA 1
ATOM 1486 C C . GLY A 1 201 ? -1.766 1.778 25.175 1.00 96.62 201 GLY A C 1
ATOM 1487 O O . GLY A 1 201 ? -1.767 2.929 24.757 1.00 96.62 201 GLY A O 1
ATOM 1488 N N . GLY A 1 202 ? -0.654 1.174 25.594 1.00 94.81 202 GLY A N 1
ATOM 1489 C CA . GL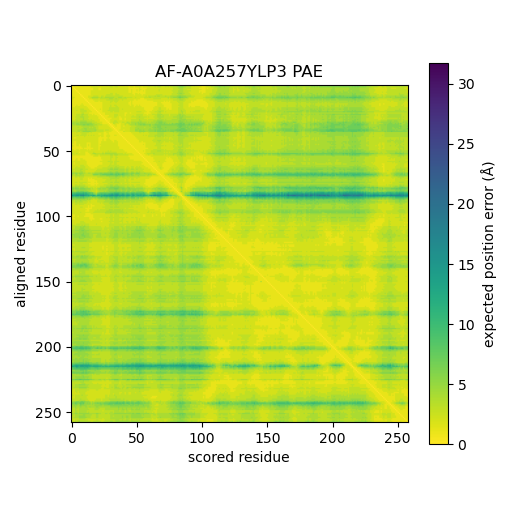Y A 1 202 ? 0.671 1.811 25.541 1.00 94.81 202 GLY A CA 1
ATOM 1490 C C . GLY A 1 202 ? 1.705 0.945 24.835 1.00 94.81 202 GLY A C 1
ATOM 1491 O O . GLY A 1 202 ? 2.339 1.368 23.880 1.00 94.81 202 GLY A O 1
ATOM 1492 N N . LYS A 1 203 ? 1.847 -0.313 25.269 1.00 96.38 203 LYS A N 1
ATOM 1493 C CA . LYS A 1 203 ? 2.746 -1.283 24.613 1.00 96.38 203 LYS A CA 1
ATOM 1494 C C . LYS A 1 203 ? 2.125 -1.955 23.387 1.00 96.38 203 LYS A C 1
ATOM 1496 O O . LYS A 1 203 ? 2.844 -2.586 22.622 1.00 96.38 203 LYS A O 1
ATOM 1501 N N . ARG A 1 204 ? 0.800 -1.886 23.269 1.00 97.50 204 ARG A N 1
ATOM 1502 C CA . ARG A 1 204 ? -0.001 -2.363 22.143 1.00 97.50 204 ARG A CA 1
ATOM 1503 C C . ARG A 1 204 ? -1.391 -1.733 22.194 1.00 97.50 204 ARG A C 1
ATOM 1505 O O . ARG A 1 204 ? -1.815 -1.348 23.288 1.00 97.50 204 ARG A O 1
ATOM 1512 N N . VAL A 1 205 ? -2.088 -1.699 21.063 1.00 98.62 205 VAL A N 1
ATOM 1513 C CA . VAL A 1 205 ? -3.510 -1.345 20.980 1.00 98.62 205 VAL A CA 1
ATOM 1514 C C . VAL A 1 205 ? -4.342 -2.317 21.824 1.00 98.62 205 VAL A C 1
ATOM 1516 O O . VAL A 1 205 ? -4.135 -3.530 21.800 1.00 98.62 205 VAL A O 1
ATOM 1519 N N . THR A 1 206 ? -5.281 -1.769 22.593 1.00 98.50 206 THR A N 1
ATOM 1520 C CA . THR A 1 206 ? -6.319 -2.541 23.303 1.00 98.50 206 THR A CA 1
ATOM 1521 C C . THR A 1 206 ? -7.736 -2.063 22.986 1.00 98.50 206 THR A C 1
ATOM 1523 O O . THR A 1 206 ? -8.713 -2.649 23.452 1.00 98.50 206 THR A O 1
ATOM 1526 N N . GLY A 1 207 ? -7.857 -0.972 22.233 1.00 98.62 207 GLY A N 1
ATOM 1527 C CA . GLY A 1 207 ? -9.119 -0.357 21.856 1.00 98.62 207 GLY A CA 1
ATOM 1528 C C . GLY A 1 207 ? -8.921 1.041 21.285 1.00 98.62 207 GLY A C 1
ATOM 1529 O O . GLY A 1 207 ? -7.810 1.573 21.265 1.00 98.62 207 GLY A O 1
ATOM 1530 N N . VAL A 1 208 ? -10.019 1.657 20.873 1.00 98.75 208 VAL A N 1
ATOM 1531 C CA . VAL A 1 208 ? -10.080 3.051 20.427 1.00 98.75 208 VAL A CA 1
ATOM 1532 C C . VAL A 1 208 ? -11.277 3.747 21.059 1.00 98.75 208 VAL A C 1
ATOM 1534 O O . VAL A 1 208 ? -12.323 3.136 21.265 1.00 98.75 208 VAL A O 1
ATOM 1537 N N . ALA A 1 209 ? -11.137 5.036 21.344 1.00 98.69 209 ALA A N 1
ATOM 1538 C CA . ALA A 1 209 ? -12.259 5.927 21.600 1.00 98.69 209 ALA A CA 1
ATOM 1539 C C . ALA A 1 209 ? -12.599 6.671 20.305 1.00 98.69 209 ALA A C 1
ATOM 1541 O O . ALA A 1 209 ? -11.705 7.238 19.671 1.00 98.69 209 ALA A O 1
ATOM 1542 N N . ILE A 1 210 ? -13.872 6.684 19.916 1.00 98.50 210 ILE A N 1
ATOM 1543 C CA . ILE A 1 210 ? -14.334 7.321 18.676 1.00 98.50 210 ILE A CA 1
ATOM 1544 C C . ILE A 1 210 ? -15.016 8.658 18.968 1.00 98.50 210 ILE A C 1
ATOM 1546 O O . ILE A 1 210 ? -15.592 8.858 20.040 1.00 98.50 210 ILE A O 1
ATOM 1550 N N . CYS A 1 211 ? -14.996 9.557 17.991 1.00 98.31 211 CYS A N 1
ATOM 1551 C CA . CYS A 1 211 ? -15.647 10.863 18.060 1.00 98.31 211 CYS A CA 1
ATOM 1552 C C . CYS A 1 211 ? -16.331 11.230 16.738 1.00 98.31 211 CYS A C 1
ATOM 1554 O O . CYS A 1 211 ? -16.180 10.553 15.715 1.00 98.31 211 CYS A O 1
ATOM 1556 N N . ALA A 1 212 ? -17.093 12.324 16.757 1.00 97.94 212 ALA A N 1
ATOM 1557 C CA . ALA A 1 212 ? -17.502 12.998 15.532 1.00 97.94 212 ALA A CA 1
ATOM 1558 C C . ALA A 1 212 ? -16.268 13.592 14.833 1.00 97.94 212 ALA A C 1
ATOM 1560 O O . ALA A 1 212 ? -15.468 14.263 15.482 1.00 97.94 212 ALA A O 1
ATOM 1561 N N . GLN A 1 213 ? -16.139 13.368 13.520 1.00 96.50 213 GLN A N 1
ATOM 1562 C CA . GLN A 1 213 ? -15.032 13.925 12.732 1.00 96.50 213 GLN A CA 1
ATOM 1563 C C . GLN A 1 213 ? -15.080 15.459 12.714 1.00 96.50 213 GLN A C 1
ATOM 1565 O O . GLN A 1 213 ? -14.063 16.123 12.888 1.00 96.50 213 GLN A O 1
ATOM 1570 N N . ALA A 1 214 ? -16.277 16.016 12.519 1.00 94.19 214 ALA A N 1
ATOM 1571 C CA . ALA A 1 214 ? -16.546 17.438 12.665 1.00 94.19 214 ALA A CA 1
ATOM 1572 C C . ALA A 1 214 ? -17.013 17.715 14.103 1.00 94.19 214 ALA A C 1
ATOM 1574 O O . ALA A 1 214 ? -18.207 17.673 14.398 1.00 94.19 214 ALA A O 1
ATOM 1575 N N . GLY A 1 215 ? -16.069 17.936 15.018 1.00 91.00 215 GLY A N 1
ATOM 1576 C CA . GLY A 1 215 ? -16.368 18.227 16.419 1.00 91.00 215 GLY A CA 1
ATOM 1577 C C . GLY A 1 215 ? -15.119 18.439 17.271 1.00 91.00 215 GLY A C 1
ATOM 1578 O O . GLY A 1 215 ? -14.000 18.456 16.771 1.00 91.00 215 GLY A O 1
ATOM 1579 N N . GLU A 1 216 ? -15.315 18.569 18.581 1.00 91.00 216 GLU A N 1
ATOM 1580 C CA . GLU A 1 216 ? -14.246 18.856 19.555 1.00 91.00 216 GLU A CA 1
ATOM 1581 C C . GLU A 1 216 ? -13.472 17.602 20.010 1.00 91.00 216 GLU A C 1
ATOM 1583 O O . GLU A 1 216 ? -12.703 17.648 20.965 1.00 91.00 216 GLU A O 1
ATOM 1588 N N . GLY A 1 217 ? -13.693 16.451 19.365 1.00 91.25 217 GLY A N 1
ATOM 1589 C CA . GLY A 1 217 ? -13.069 15.184 19.761 1.00 91.25 217 GLY A CA 1
ATOM 1590 C C . GLY A 1 217 ? -13.674 14.541 21.015 1.00 91.25 217 GLY A C 1
ATOM 1591 O O . GLY A 1 217 ? -13.078 13.619 21.570 1.00 91.25 217 GLY A O 1
ATOM 1592 N N . ALA A 1 218 ? -14.857 14.989 21.454 1.00 96.38 218 ALA A N 1
ATOM 1593 C CA . ALA A 1 218 ? -15.587 14.373 22.558 1.00 96.38 218 ALA A CA 1
ATOM 1594 C C . ALA A 1 218 ? -15.842 12.881 22.286 1.00 96.38 218 ALA A C 1
ATOM 1596 O O . ALA A 1 218 ? -16.306 12.500 21.206 1.00 96.38 218 ALA A O 1
ATOM 1597 N N . VAL A 1 219 ? -15.529 12.045 23.276 1.00 97.81 219 VAL A N 1
ATOM 1598 C CA . VAL A 1 219 ? -15.676 10.591 23.172 1.00 97.81 219 VAL A CA 1
ATOM 1599 C C . VAL A 1 219 ? -17.156 10.231 23.108 1.00 97.81 219 VAL A C 1
ATOM 1601 O O . VAL A 1 219 ? -17.927 10.592 23.995 1.00 97.81 219 VAL A O 1
ATOM 1604 N N . LEU A 1 220 ? -17.538 9.506 22.058 1.00 97.56 220 LEU A N 1
ATOM 1605 C CA . LEU A 1 220 ? -18.898 9.003 21.859 1.00 97.56 220 LEU A CA 1
ATOM 1606 C C . LEU A 1 220 ? -19.039 7.549 22.312 1.00 97.56 220 LEU A C 1
ATOM 1608 O O . LEU A 1 220 ? -20.052 7.173 22.890 1.00 97.56 220 LEU A O 1
ATOM 1612 N N . GLU A 1 221 ? -18.030 6.731 22.022 1.00 98.00 221 GLU A N 1
ATOM 1613 C CA . GLU A 1 221 ? -18.025 5.291 22.277 1.00 98.00 221 GLU A CA 1
ATOM 1614 C C . GLU A 1 221 ? -16.574 4.797 22.362 1.00 98.00 221 GLU A C 1
ATOM 1616 O O . GLU A 1 221 ? -15.684 5.345 21.705 1.00 98.00 221 GLU A O 1
ATOM 1621 N N . GLU A 1 222 ? -16.335 3.755 23.157 1.00 98.50 222 GLU A N 1
ATOM 1622 C CA . GLU A 1 222 ? -15.072 3.017 23.165 1.00 98.50 222 GLU A CA 1
ATOM 1623 C C . GLU A 1 222 ? -15.279 1.620 22.576 1.00 98.50 222 GLU A C 1
ATOM 1625 O O . GLU A 1 222 ? -16.233 0.923 22.918 1.00 98.50 222 GLU A O 1
ATOM 1630 N N . ILE A 1 223 ? -14.372 1.209 21.692 1.00 98.69 223 ILE A N 1
ATOM 1631 C CA . ILE A 1 223 ? -14.440 -0.055 20.958 1.00 98.69 223 ILE A CA 1
ATOM 1632 C C . ILE A 1 223 ? -13.160 -0.834 21.235 1.00 98.69 223 ILE A C 1
ATOM 1634 O O . ILE A 1 223 ? -12.060 -0.338 20.994 1.00 98.69 223 ILE A O 1
ATOM 1638 N N . ALA A 1 224 ? -13.295 -2.059 21.743 1.00 98.50 224 ALA A N 1
ATOM 1639 C CA . ALA A 1 224 ? -12.160 -2.950 21.960 1.00 98.50 224 ALA A CA 1
ATOM 1640 C C . ALA A 1 224 ? -11.635 -3.493 20.622 1.00 98.50 224 ALA A C 1
ATOM 1642 O O . ALA A 1 224 ? -12.404 -3.989 19.800 1.00 98.50 224 ALA A O 1
ATOM 1643 N N . CYS A 1 225 ? -10.322 -3.427 20.426 1.00 98.56 225 CYS A N 1
ATOM 1644 C CA . CYS A 1 225 ? -9.628 -3.899 19.231 1.00 98.56 225 CYS A CA 1
ATOM 1645 C C . CYS A 1 225 ? -8.163 -4.197 19.574 1.00 98.56 225 CYS A C 1
ATOM 1647 O O . CYS A 1 225 ? -7.668 -3.768 20.616 1.00 98.56 225 CYS A O 1
ATOM 1649 N N . ASP A 1 226 ? -7.471 -4.946 18.727 1.00 97.50 226 ASP A N 1
ATOM 1650 C CA . ASP A 1 226 ? -6.046 -5.282 18.885 1.00 97.50 226 ASP A CA 1
ATOM 1651 C C . ASP A 1 226 ? -5.157 -4.644 17.814 1.00 97.50 226 ASP A C 1
ATOM 1653 O O . ASP A 1 226 ? -3.948 -4.526 18.016 1.00 97.50 226 ASP A O 1
ATOM 1657 N N . ALA A 1 227 ? -5.761 -4.155 16.732 1.00 98.62 227 ALA A N 1
ATOM 1658 C CA . ALA A 1 227 ? -5.099 -3.378 15.702 1.00 98.62 227 ALA A CA 1
ATOM 1659 C C . ALA A 1 227 ? -5.992 -2.240 15.188 1.00 98.62 227 ALA A C 1
ATOM 1661 O O . ALA A 1 227 ? -7.224 -2.273 15.286 1.00 98.62 227 ALA A O 1
ATOM 1662 N N . VAL A 1 228 ? -5.347 -1.224 14.619 1.00 98.81 228 VAL A N 1
ATOM 1663 C CA . VAL A 1 228 ? -5.989 -0.130 13.888 1.00 98.81 228 VAL A CA 1
ATOM 1664 C C . VAL A 1 228 ? -5.370 -0.054 12.497 1.00 98.81 228 VAL A C 1
ATOM 1666 O O . VAL A 1 228 ? -4.166 0.144 12.365 1.00 98.81 228 VAL A O 1
ATOM 1669 N N . ALA A 1 229 ? -6.197 -0.162 11.463 1.00 98.75 229 ALA A N 1
ATOM 167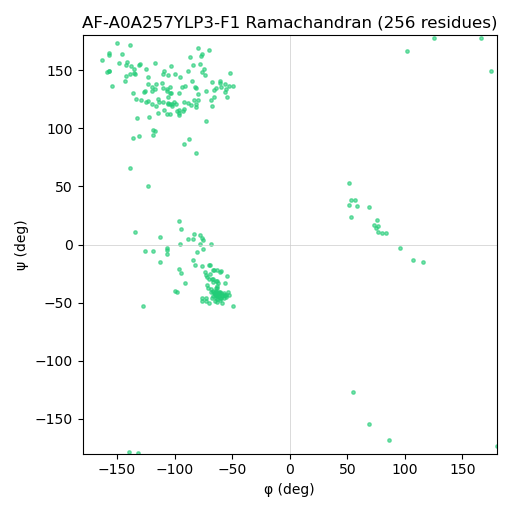0 C CA . ALA A 1 229 ? -5.823 0.089 10.077 1.00 98.75 229 ALA A CA 1
ATOM 1671 C C . ALA A 1 229 ? -6.252 1.511 9.685 1.00 98.75 229 ALA A C 1
ATOM 1673 O O . ALA A 1 229 ? -7.447 1.804 9.646 1.00 98.75 229 ALA A O 1
ATOM 1674 N N . MET A 1 230 ? -5.303 2.398 9.387 1.00 98.56 230 MET A N 1
ATOM 1675 C CA . MET A 1 230 ? -5.585 3.785 8.999 1.00 98.56 230 MET A CA 1
ATOM 1676 C C . MET A 1 230 ? -5.267 4.064 7.530 1.00 98.56 230 MET A C 1
ATOM 1678 O O . MET A 1 230 ? -4.225 3.648 7.030 1.00 98.56 230 MET A O 1
ATOM 1682 N N . SER A 1 231 ? -6.134 4.829 6.866 1.00 98.38 231 SER A N 1
ATOM 1683 C CA . SER A 1 231 ? -5.917 5.314 5.501 1.00 98.38 231 SER A CA 1
ATOM 1684 C C . SER A 1 231 ? -6.218 6.808 5.381 1.00 98.38 231 SER A C 1
ATOM 1686 O O . SER A 1 231 ? -7.370 7.240 5.428 1.00 98.38 231 SER A O 1
ATOM 1688 N N . GLY A 1 232 ? -5.168 7.612 5.210 1.00 97.75 232 GLY A N 1
ATOM 1689 C CA . GLY A 1 232 ? -5.241 9.058 4.964 1.00 97.75 232 GLY A CA 1
ATOM 1690 C C . GLY A 1 232 ? -5.214 9.443 3.480 1.00 97.75 232 GLY A C 1
ATOM 1691 O O . GLY A 1 232 ? -4.981 10.609 3.136 1.00 97.75 232 GLY A O 1
ATOM 1692 N N . GLY A 1 233 ? -5.407 8.474 2.588 1.00 97.25 233 GLY A N 1
ATOM 1693 C CA . GLY A 1 233 ? -5.232 8.623 1.146 1.00 97.25 233 GLY A CA 1
ATOM 1694 C C . GLY A 1 233 ? -3.786 8.392 0.718 1.00 97.25 233 GLY A C 1
ATOM 1695 O O . GLY A 1 233 ? -2.963 7.921 1.498 1.00 97.25 233 GLY A O 1
ATOM 1696 N N . TRP A 1 234 ? -3.469 8.733 -0.527 1.00 97.75 234 TRP A N 1
ATOM 1697 C CA . TRP A 1 234 ? -2.221 8.330 -1.172 1.00 97.75 234 TRP A CA 1
ATOM 1698 C C . TRP A 1 234 ? -1.418 9.536 -1.657 1.00 97.75 234 TRP A C 1
ATOM 1700 O O . TRP A 1 234 ? -1.971 10.475 -2.226 1.00 97.75 234 TRP A O 1
ATOM 1710 N N . SER A 1 235 ? -0.104 9.493 -1.450 1.00 97.94 235 SER A N 1
ATOM 1711 C CA . SER A 1 235 ? 0.858 10.452 -1.995 1.00 97.94 235 SER A CA 1
ATOM 1712 C C . SER A 1 235 ? 1.603 9.821 -3.172 1.00 97.94 235 SER A C 1
ATOM 1714 O O . SER A 1 235 ? 2.394 8.900 -2.946 1.00 97.94 235 SER A O 1
ATOM 1716 N N . PRO A 1 236 ? 1.401 10.292 -4.413 1.00 98.12 236 PRO A N 1
ATOM 1717 C CA . PRO A 1 236 ? 2.206 9.876 -5.558 1.00 98.12 236 PRO A CA 1
ATOM 1718 C C . PRO A 1 236 ? 3.715 9.962 -5.278 1.00 98.12 236 PRO A C 1
ATOM 1720 O O . PRO A 1 236 ? 4.210 10.930 -4.695 1.00 98.12 236 PRO A O 1
ATOM 1723 N N . VAL A 1 237 ? 4.475 8.942 -5.688 1.00 97.56 237 VAL A N 1
ATOM 1724 C CA . VAL A 1 237 ? 5.932 8.880 -5.485 1.00 97.56 237 VAL A CA 1
ATOM 1725 C C . VAL A 1 237 ? 6.628 9.703 -6.567 1.00 97.56 237 VAL A C 1
ATOM 1727 O O . VAL A 1 237 ? 7.184 9.170 -7.525 1.00 97.56 237 VAL A O 1
ATOM 1730 N N . VAL A 1 238 ? 6.624 11.021 -6.386 1.00 96.94 238 VAL A N 1
ATOM 1731 C CA . VAL A 1 238 ? 7.172 12.002 -7.342 1.00 96.94 238 VAL A CA 1
ATOM 1732 C C . VAL A 1 238 ? 8.662 12.304 -7.147 1.00 96.94 238 VAL A C 1
ATOM 1734 O O . VAL A 1 238 ? 9.222 13.139 -7.847 1.00 96.94 238 VAL A O 1
ATOM 1737 N N . HIS A 1 239 ? 9.338 11.607 -6.232 1.00 96.81 239 HIS A N 1
ATOM 1738 C CA . HIS A 1 239 ? 10.735 11.856 -5.852 1.00 96.81 239 HIS A CA 1
ATOM 1739 C C . HIS A 1 239 ? 11.679 11.977 -7.061 1.00 96.81 239 HIS A C 1
ATOM 1741 O O . HIS A 1 239 ? 12.353 12.992 -7.218 1.00 96.81 239 HIS A O 1
ATOM 1747 N N . LEU A 1 240 ? 11.676 10.989 -7.967 1.00 95.94 240 LEU A N 1
ATOM 1748 C CA . LEU A 1 240 ? 12.551 10.997 -9.148 1.00 95.94 240 LEU A CA 1
ATOM 1749 C C . LEU A 1 240 ? 12.193 12.098 -10.157 1.00 95.94 240 LEU A C 1
ATOM 1751 O O . LEU A 1 240 ? 13.078 12.609 -10.837 1.00 95.94 240 LEU A O 1
ATOM 1755 N N . TRP A 1 241 ? 10.919 12.490 -10.238 1.00 94.75 241 TRP A N 1
ATOM 1756 C CA . TRP A 1 241 ? 10.485 13.629 -11.048 1.00 94.75 241 TRP A CA 1
ATOM 1757 C C . TRP A 1 241 ? 11.019 14.946 -10.470 1.00 94.75 241 TRP A C 1
ATOM 1759 O O . TRP A 1 241 ? 11.611 15.762 -11.182 1.00 94.75 241 TRP A O 1
ATOM 1769 N N . SER A 1 242 ? 10.890 15.120 -9.154 1.00 94.50 242 SER A N 1
ATOM 1770 C CA . SER A 1 242 ? 11.379 16.300 -8.443 1.00 94.50 242 SER A CA 1
ATOM 1771 C C . SER A 1 242 ? 12.907 16.408 -8.434 1.00 94.50 242 SER A C 1
ATOM 1773 O O . SER A 1 242 ? 13.420 17.525 -8.467 1.00 94.50 242 SER A O 1
ATOM 1775 N N . HIS A 1 243 ? 13.647 15.289 -8.466 1.00 89.44 243 HIS A N 1
ATOM 1776 C CA . HIS A 1 243 ? 15.117 15.294 -8.578 1.00 89.44 243 HIS A CA 1
ATOM 1777 C C . HIS A 1 243 ? 15.612 16.053 -9.818 1.00 89.44 243 HIS A C 1
ATOM 1779 O O . HIS A 1 243 ? 16.657 16.697 -9.764 1.00 89.44 243 HIS A O 1
ATOM 1785 N N . CYS A 1 244 ? 14.855 16.028 -10.918 1.00 89.06 244 CYS A N 1
ATOM 1786 C CA . CYS A 1 244 ? 15.203 16.720 -12.162 1.00 89.06 244 CYS A CA 1
ATOM 1787 C C . CYS A 1 244 ? 14.541 18.101 -12.296 1.00 89.06 244 CYS A C 1
ATOM 1789 O O . CYS A 1 244 ? 14.398 18.615 -13.405 1.00 89.06 244 CYS A O 1
ATOM 1791 N N . GLY A 1 245 ? 14.096 18.699 -11.186 1.00 90.94 245 GLY A N 1
ATOM 1792 C CA . GLY A 1 245 ? 13.450 20.014 -11.180 1.00 90.94 245 GLY A CA 1
ATOM 1793 C C . GLY A 1 245 ? 11.994 20.011 -11.659 1.00 90.94 245 GLY A C 1
ATOM 1794 O O . GLY A 1 245 ? 11.423 21.087 -11.864 1.00 90.94 245 GLY A O 1
ATOM 1795 N N . GLY A 1 246 ? 11.390 18.827 -11.810 1.00 93.44 246 GLY A N 1
ATOM 1796 C CA . GLY A 1 246 ? 9.979 18.665 -12.137 1.00 93.44 246 GLY A CA 1
ATOM 1797 C C . GLY A 1 246 ? 9.078 19.391 -11.137 1.00 93.44 246 GLY A C 1
ATOM 1798 O O . GLY A 1 246 ? 9.286 19.323 -9.923 1.00 93.44 246 GLY A O 1
ATOM 1799 N N . LYS A 1 247 ? 8.091 20.131 -11.651 1.00 96.94 247 LYS A N 1
ATOM 1800 C CA . LYS A 1 247 ? 7.108 20.848 -10.828 1.00 96.94 247 LYS A CA 1
ATOM 1801 C C . LYS A 1 247 ? 5.929 19.945 -10.508 1.00 96.94 247 LYS A C 1
ATOM 1803 O O . LYS A 1 247 ? 5.602 19.066 -11.301 1.00 96.94 247 LYS A O 1
ATOM 1808 N N . LEU A 1 248 ? 5.332 20.188 -9.348 1.00 97.75 248 LEU A N 1
ATOM 1809 C CA . LEU A 1 248 ? 4.190 19.441 -8.844 1.00 97.75 248 LEU A CA 1
ATOM 1810 C C . LEU A 1 248 ? 2.952 20.322 -8.868 1.00 97.75 248 LEU A C 1
ATOM 1812 O O . LEU A 1 248 ? 3.043 21.534 -8.643 1.00 97.75 248 LEU A O 1
ATOM 1816 N N . LEU A 1 249 ? 1.807 19.702 -9.108 1.00 97.88 249 LEU A N 1
ATOM 1817 C CA . LEU A 1 249 ? 0.503 20.344 -9.016 1.00 97.88 249 LEU A CA 1
ATOM 1818 C C . LEU A 1 249 ? -0.243 19.799 -7.804 1.00 97.88 249 LEU A C 1
ATOM 1820 O O . LEU A 1 249 ? -0.045 18.657 -7.403 1.00 97.88 249 LEU A O 1
ATOM 1824 N N . TRP A 1 250 ? -1.092 20.628 -7.204 1.00 98.19 250 TRP A N 1
ATOM 1825 C CA . TRP A 1 250 ? -2.006 20.161 -6.172 1.00 98.19 250 TRP A CA 1
ATOM 1826 C C . TRP A 1 250 ? -3.271 19.606 -6.824 1.00 98.19 250 TRP A C 1
ATOM 1828 O O . TRP A 1 250 ? -3.980 20.338 -7.517 1.00 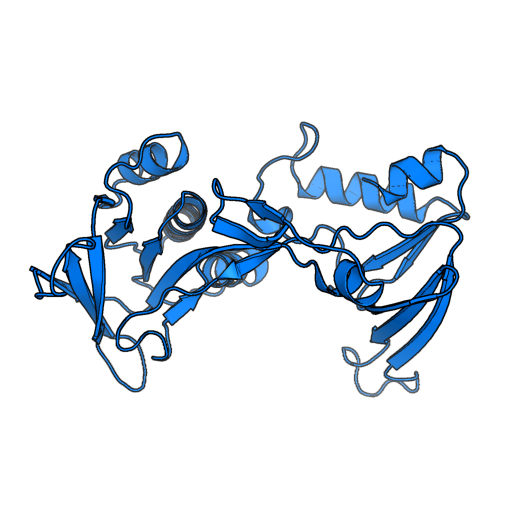98.19 250 TRP A O 1
ATOM 1838 N N . ASP A 1 251 ? -3.559 18.333 -6.576 1.00 97.88 251 ASP A N 1
ATOM 1839 C CA . ASP A 1 251 ? -4.805 17.686 -6.964 1.00 97.88 251 ASP A CA 1
ATOM 1840 C C . ASP A 1 251 ? -5.774 17.711 -5.776 1.00 97.88 251 ASP A C 1
ATOM 1842 O O . ASP A 1 251 ? -5.542 17.082 -4.740 1.00 97.88 251 ASP A O 1
ATOM 1846 N N . THR A 1 252 ? -6.870 18.459 -5.914 1.00 96.88 252 THR A N 1
ATOM 1847 C CA . THR A 1 252 ? -7.893 18.592 -4.869 1.00 96.88 252 THR A CA 1
ATOM 1848 C C . THR A 1 252 ? -8.768 17.349 -4.719 1.00 96.88 252 THR A C 1
ATOM 1850 O O . THR A 1 252 ? -9.311 17.144 -3.636 1.00 96.88 252 THR A O 1
ATOM 1853 N N . ALA A 1 253 ? -8.893 16.505 -5.749 1.00 94.88 253 ALA A N 1
ATOM 1854 C CA . ALA A 1 253 ? -9.729 15.307 -5.711 1.00 94.88 253 ALA A CA 1
ATOM 1855 C C . ALA A 1 253 ? -9.130 14.228 -4.800 1.00 94.88 253 ALA A C 1
ATOM 1857 O O . ALA A 1 253 ? -9.861 13.565 -4.067 1.00 94.88 253 ALA A O 1
ATOM 1858 N N . ILE A 1 254 ? -7.801 14.091 -4.798 1.00 94.50 254 ILE A N 1
ATOM 1859 C CA . ILE A 1 254 ? -7.073 13.160 -3.913 1.00 94.50 254 ILE A CA 1
ATOM 1860 C C . ILE A 1 254 ? -6.326 13.866 -2.769 1.00 94.50 254 ILE A C 1
ATOM 1862 O O . ILE A 1 254 ? -5.729 13.217 -1.902 1.00 94.50 254 ILE A O 1
ATOM 1866 N N . SER A 1 255 ? -6.375 15.202 -2.747 1.00 95.69 255 SER A N 1
ATOM 1867 C CA . SER A 1 255 ? -5.674 16.059 -1.787 1.00 95.69 255 SER A CA 1
ATOM 1868 C C . SER A 1 255 ? -4.185 15.714 -1.697 1.00 95.69 255 SER A C 1
ATOM 1870 O O . SER A 1 255 ? -3.676 15.398 -0.620 1.00 95.69 255 SER A O 1
ATOM 1872 N N . ALA A 1 256 ? -3.489 15.688 -2.834 1.00 97.31 256 ALA A N 1
ATOM 1873 C CA . ALA A 1 256 ? -2.079 15.309 -2.918 1.00 97.31 256 ALA A CA 1
ATOM 1874 C C . ALA A 1 256 ? -1.334 16.093 -4.005 1.00 97.31 256 ALA A C 1
ATOM 1876 O O . ALA A 1 256 ? -1.943 16.681 -4.896 1.00 97.31 256 ALA A O 1
ATOM 1877 N N . PHE A 1 257 ? -0.002 16.075 -3.936 1.00 98.00 257 PHE A N 1
ATOM 1878 C CA . PHE A 1 257 ? 0.839 16.557 -5.027 1.00 98.00 257 PHE A CA 1
ATOM 1879 C C . PHE A 1 257 ? 0.984 15.485 -6.113 1.00 98.00 257 PHE A C 1
ATOM 1881 O O . PHE A 1 257 ? 1.260 14.328 -5.788 1.00 98.00 257 PHE A O 1
ATOM 1888 N N . VAL A 1 258 ? 0.839 15.892 -7.375 1.00 95.69 258 VAL A N 1
ATOM 1889 C CA . VAL A 1 258 ? 1.008 15.068 -8.586 1.00 95.69 258 VAL A CA 1
ATOM 1890 C C . VAL A 1 258 ? 2.092 15.626 -9.498 1.00 95.69 258 VAL A C 1
ATOM 1892 O O . VAL A 1 258 ? 2.290 16.867 -9.503 1.00 95.69 258 VAL A O 1
#

pLDDT: mean 96.69, std 2.48, range [82.0, 98.94]

Nearest PDB structures (foldseek):
  1vrq-assembly1_A  TM=9.456E-01  e=7.477E-23  Corynebacterium sp. U-96
  2gah-assembly1_A  TM=9.438E-01  e=1.467E-22  Stenotrophomonas maltophilia
  1y56-assembly1_A  TM=8.435E-01  e=4.035E-11  Pyrococcus horikoshii OT3
  5uth-assembly1_A  TM=5.200E-01  e=3.531E-09  Mycolicibacterium smegmatis MC2 155
  8c16-assembly1_A  TM=5.294E-01  e=3.713E-07  Bacillus cereus ATCC 14579

Foldseek 3Di:
DVQVVCVVVVAQEEAEALAQADDPCCLQQHQDDPRHGSVVVRVVVVVVQVVDPSYHYQYNKDFDAADPQQWTWIKGQDPPVPPPDPDDRIDIDTDHDPDDDDPPFWDFDFDDAAACVAQQNEALSVQSCCCRVVVDHSWQEEEEEEQDLSSLSSVVSCVVSVGHHAEYEYCAQDDDDDSVVVCVVSVHHYDYQKDFNYFDDHNFGQWTFMDGSPDPSDGDDIGGTGHYHYGYFIEGPCNRVVSHVHDWDQDPVRRYTD

Mean predicted aligned error: 3.45 Å

Sequence (258 aa):
MAAKAAADGGARVILLEQSPTLGGRAPVDETEAQGQPVATWLDTIEADLRARDSVTILTRTCGFGVYDHGYVLADERLSDHTPGDWRPKQRLWRIRAGKIITATGAIERPLSFAGNDVPGVMLASAVRDYVGNHAVSPGDRTVVVTNNDDAYRTALALKAAGLEVPVILDARESASGPLPEAARAAGIRVLIGRGIASVKGGKRVTGVAICAQAGEGAVLEEIACDAVAMSGGWSPVVHLWSHCGGKLLWDTAISAFV

Solvent-accessible surface area (backbone atoms only — not comparable to full-atom values): 14293 Å² total; per-residue (Å²): 106,71,66,56,57,43,43,76,70,70,40,78,40,78,46,70,32,56,44,88,59,86,63,82,62,42,79,71,79,41,71,60,41,98,92,32,48,31,68,62,41,50,55,52,54,49,51,60,46,69,74,32,93,48,42,45,81,39,54,29,15,38,74,79,43,42,49,78,90,41,32,34,38,29,45,29,56,70,26,77,90,47,81,89,60,95,63,64,47,62,46,82,45,83,43,81,39,99,73,86,82,88,85,70,59,58,46,78,32,71,62,95,45,48,54,61,79,28,45,41,49,42,46,19,68,56,54,38,44,33,40,69,77,63,74,40,78,80,40,66,29,29,34,35,39,22,69,55,69,67,41,40,55,30,52,47,51,38,45,74,73,72,34,44,47,77,33,37,28,28,44,37,84,70,77,80,54,74,47,54,49,50,37,48,73,71,68,36,45,72,42,61,32,16,39,62,38,30,48,34,64,68,89,35,36,53,21,35,28,28,16,47,49,86,63,92,43,59,76,75,50,75,47,80,24,37,18,33,29,25,28,50,41,52,38,51,53,50,63,61,50,45,60,67,70,49,82,71,45,82,39,78,92,65,69,30,58,85

Secondary structure (DSSP, 8-state):
-HHHHHHHTT--EEEE-SSSSS-TTHHHH-SEETTEEHHHHHHHHHHHHHT-TTEEEESSEEEEEEEGGGEEEEEEESSTTSTT-SS-SEEEEEEE-S-------EEEPP---BTTTSTTEEEHHHHH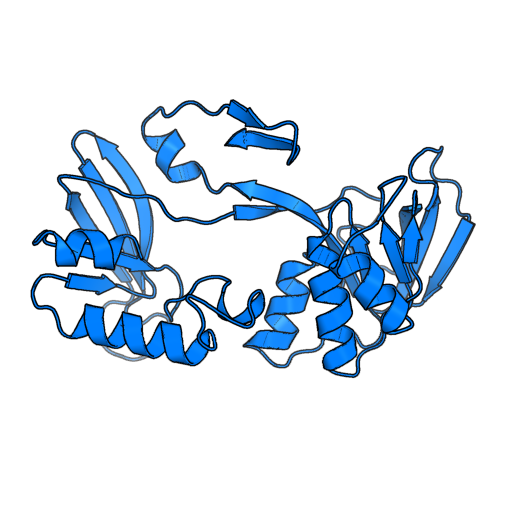HHHHHH---S-SBEEEEESSSHHHHHHHHHHHTT-B---EEE-SS---SHHHHHHHHTT--EEETEEEEEEE-SSS--EEEEEESSSS----EEE--SEEEEE--EEE--HHHHHTT----EETTTTEE-

Radius of gyration: 21.29 Å; Cα contacts (8 Å, |Δi|>4): 525; chains: 1; bounding box: 55×37×56 Å